Protein AF-A0A7W9BTH3-F1 (afdb_monomer_lite)

Structure (mmCIF, N/CA/C/O backbone):
data_AF-A0A7W9BTH3-F1
#
_entry.id   AF-A0A7W9BTH3-F1
#
loop_
_atom_site.group_PDB
_atom_site.id
_atom_site.type_symbol
_atom_site.label_atom_id
_atom_site.label_alt_id
_atom_site.label_comp_id
_atom_site.label_asym_id
_atom_site.label_entity_id
_atom_site.label_seq_id
_atom_site.pdbx_PDB_ins_code
_atom_site.Cartn_x
_atom_site.Cartn_y
_atom_site.Cartn_z
_atom_site.occupancy
_atom_site.B_iso_or_equiv
_atom_site.auth_seq_id
_atom_site.auth_comp_id
_atom_site.auth_asym_id
_atom_site.auth_atom_id
_atom_site.pdbx_PDB_model_num
ATOM 1 N N . MET A 1 1 ? -4.119 14.674 -26.092 1.00 36.12 1 MET A N 1
ATOM 2 C CA . MET A 1 1 ? -2.654 14.855 -25.928 1.00 36.12 1 MET A CA 1
ATOM 3 C C . MET A 1 1 ? -1.990 13.757 -25.085 1.00 36.12 1 MET A C 1
ATOM 5 O O . MET A 1 1 ? -0.911 13.333 -25.466 1.00 36.12 1 MET A O 1
ATOM 9 N N . SER A 1 2 ? -2.619 13.217 -24.027 1.00 39.66 2 SER A N 1
ATOM 10 C CA . SER A 1 2 ? -2.036 12.162 -23.157 1.00 39.66 2 SER A CA 1
ATOM 11 C C . SER A 1 2 ? -1.645 10.837 -23.860 1.00 39.66 2 SER A C 1
ATOM 13 O O . SER A 1 2 ? -0.656 10.203 -23.493 1.00 39.66 2 SER A O 1
ATOM 15 N N . THR A 1 3 ? -2.350 10.441 -24.924 1.00 41.38 3 THR A N 1
ATOM 16 C CA . THR A 1 3 ? -2.043 9.234 -25.719 1.00 41.38 3 THR A CA 1
ATOM 17 C C . THR A 1 3 ? -0.826 9.386 -26.637 1.00 41.38 3 THR A C 1
ATOM 19 O O . THR A 1 3 ? -0.096 8.421 -26.841 1.00 41.38 3 THR A O 1
ATOM 22 N N . LEU A 1 4 ? -0.561 10.592 -27.148 1.00 37.84 4 LEU A N 1
ATOM 23 C CA . LEU A 1 4 ? 0.584 10.864 -28.030 1.00 37.84 4 LEU A CA 1
ATOM 24 C C . LEU A 1 4 ? 1.910 10.871 -27.258 1.00 37.84 4 LEU A C 1
ATOM 26 O O . LEU A 1 4 ? 2.894 10.312 -27.734 1.00 37.84 4 LEU A O 1
ATOM 30 N N . VAL A 1 5 ? 1.907 11.420 -26.037 1.00 43.84 5 VAL A N 1
ATOM 31 C CA . VAL A 1 5 ? 3.071 11.400 -25.129 1.00 43.84 5 VAL A CA 1
ATOM 32 C C . VAL A 1 5 ? 3.441 9.965 -24.752 1.00 43.84 5 VAL A C 1
ATOM 34 O O . VAL A 1 5 ? 4.613 9.605 -24.731 1.00 43.84 5 VAL A O 1
ATOM 37 N N . SER A 1 6 ? 2.439 9.110 -24.529 1.00 53.53 6 SER A N 1
ATOM 38 C CA . SER A 1 6 ? 2.669 7.692 -24.238 1.00 53.53 6 SER A CA 1
ATOM 39 C C . SER A 1 6 ? 3.320 6.973 -25.427 1.00 53.53 6 SER A C 1
ATOM 41 O O . SER A 1 6 ? 4.280 6.237 -25.237 1.00 53.53 6 SER A O 1
ATOM 43 N N . TYR A 1 7 ? 2.872 7.240 -26.660 1.00 54.66 7 TYR A N 1
ATOM 44 C CA . TYR A 1 7 ? 3.428 6.612 -27.865 1.00 54.66 7 TYR A CA 1
ATOM 45 C C . TYR A 1 7 ? 4.883 7.019 -28.154 1.00 54.66 7 TYR A C 1
ATOM 47 O O . TYR A 1 7 ? 5.696 6.165 -28.503 1.00 54.66 7 TYR A O 1
ATOM 55 N N . ALA A 1 8 ? 5.232 8.297 -27.982 1.00 55.12 8 ALA A N 1
ATOM 56 C CA . ALA A 1 8 ? 6.590 8.781 -28.237 1.00 55.12 8 ALA A CA 1
ATOM 57 C C . ALA A 1 8 ? 7.617 8.151 -27.283 1.00 55.12 8 ALA A C 1
ATOM 59 O O . ALA A 1 8 ? 8.668 7.693 -27.724 1.00 55.12 8 ALA A O 1
ATOM 60 N N . VAL A 1 9 ? 7.292 8.055 -25.990 1.00 54.62 9 VAL A N 1
ATOM 61 C CA . VAL A 1 9 ? 8.201 7.438 -25.012 1.00 54.62 9 VAL A CA 1
ATOM 62 C C . VAL A 1 9 ? 8.260 5.914 -25.181 1.00 54.62 9 VAL A C 1
ATOM 64 O O . VAL A 1 9 ? 9.330 5.325 -25.045 1.00 54.62 9 VAL A O 1
ATOM 67 N N . VAL A 1 10 ? 7.145 5.279 -25.574 1.00 57.47 10 VAL A N 1
ATOM 68 C CA . VAL A 1 10 ? 7.110 3.856 -25.959 1.00 57.47 10 VAL A CA 1
ATOM 69 C C . VAL A 1 10 ? 8.078 3.595 -27.114 1.00 57.47 10 VAL A C 1
ATOM 71 O O . VAL A 1 10 ? 8.867 2.651 -27.059 1.00 57.47 10 VAL A O 1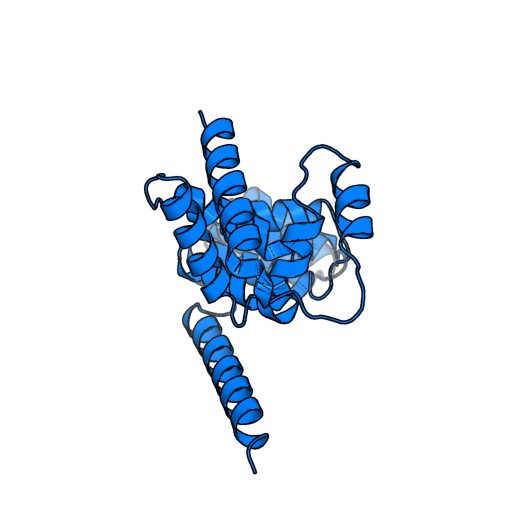
ATOM 74 N N . ALA A 1 11 ? 8.025 4.431 -28.152 1.00 60.78 11 ALA A N 1
ATOM 75 C CA . ALA A 1 11 ? 8.923 4.334 -29.293 1.00 60.78 11 ALA A CA 1
ATOM 76 C C . ALA A 1 11 ? 10.381 4.571 -28.873 1.00 60.78 11 ALA A C 1
ATOM 78 O O . ALA A 1 11 ? 11.236 3.779 -29.244 1.00 60.78 11 ALA A O 1
ATOM 79 N N . GLY A 1 12 ? 10.654 5.565 -28.022 1.00 60.69 12 GLY A N 1
ATOM 80 C CA . GLY A 1 12 ? 11.999 5.843 -27.506 1.00 60.69 12 GLY A CA 1
ATOM 81 C C . GLY A 1 12 ? 12.615 4.679 -26.722 1.00 60.69 12 GLY A C 1
ATOM 82 O O . GLY A 1 12 ? 13.776 4.341 -26.946 1.00 60.69 12 GLY A O 1
ATOM 83 N N . LEU A 1 13 ? 11.844 4.016 -25.849 1.00 59.25 13 LEU A N 1
ATOM 84 C CA . LEU A 1 13 ? 12.315 2.844 -25.098 1.00 59.25 13 LEU A CA 1
ATOM 85 C C . LEU A 1 13 ? 12.558 1.641 -26.020 1.00 59.25 13 LEU A C 1
ATOM 87 O O . LEU A 1 13 ? 13.565 0.943 -25.882 1.00 59.25 13 LEU A O 1
ATOM 91 N N . ARG A 1 14 ? 11.655 1.410 -26.980 1.00 60.03 14 ARG A N 1
ATOM 92 C CA . ARG A 1 14 ? 11.814 0.370 -28.004 1.00 60.03 14 ARG A CA 1
ATOM 93 C C . ARG A 1 14 ? 13.062 0.621 -28.852 1.00 60.03 14 ARG A C 1
ATOM 95 O O . ARG A 1 14 ? 13.851 -0.286 -29.068 1.00 60.03 14 ARG A O 1
ATOM 102 N N . ASP A 1 15 ? 13.264 1.849 -29.308 1.00 59.28 15 ASP A N 1
ATOM 103 C CA . ASP A 1 15 ? 14.395 2.202 -30.161 1.00 59.28 15 ASP A CA 1
ATOM 104 C C . ASP A 1 15 ? 15.715 2.157 -29.366 1.00 59.28 15 ASP A C 1
ATOM 106 O O . ASP A 1 15 ? 16.736 1.715 -29.888 1.00 59.28 15 ASP A O 1
ATOM 110 N N . TRP A 1 16 ? 15.697 2.510 -28.074 1.00 61.62 16 TRP A N 1
ATOM 111 C CA . TRP A 1 16 ? 16.842 2.334 -27.177 1.00 61.62 16 TRP A CA 1
ATOM 112 C C . TRP A 1 16 ? 17.174 0.854 -26.945 1.00 61.62 16 TRP A C 1
ATOM 114 O O . TRP A 1 16 ? 18.331 0.469 -27.099 1.00 61.62 16 TRP A O 1
ATOM 124 N N . THR A 1 17 ? 16.181 0.015 -26.634 1.00 55.81 17 THR A N 1
ATOM 125 C CA . THR A 1 17 ? 16.387 -1.436 -26.453 1.00 55.81 17 THR A CA 1
ATOM 126 C C . THR A 1 17 ? 16.873 -2.107 -27.740 1.00 55.81 17 THR A C 1
ATOM 128 O O . THR A 1 17 ? 17.793 -2.920 -27.686 1.00 55.81 17 THR A O 1
ATOM 131 N N . LEU A 1 18 ? 16.350 -1.698 -28.902 1.00 54.81 18 LEU A N 1
ATOM 132 C CA . LEU A 1 18 ? 16.839 -2.117 -30.221 1.00 54.81 18 LEU A CA 1
ATOM 133 C C . LEU A 1 18 ? 18.291 -1.677 -30.481 1.00 54.81 18 LEU A C 1
ATOM 135 O O . LEU A 1 18 ? 19.072 -2.431 -31.055 1.00 54.81 18 LEU A O 1
ATOM 139 N N . ALA A 1 19 ? 18.676 -0.469 -30.068 1.00 54.22 19 ALA A N 1
ATOM 140 C CA . ALA A 1 19 ? 20.022 0.058 -30.302 1.00 54.22 19 ALA A CA 1
ATOM 141 C C . ALA A 1 19 ? 21.100 -0.552 -29.385 1.00 54.22 19 ALA A C 1
ATOM 143 O O . ALA A 1 19 ? 22.281 -0.479 -29.712 1.00 54.22 19 ALA A O 1
ATOM 144 N N . HIS A 1 20 ? 20.714 -1.158 -28.258 1.00 48.31 20 HIS A N 1
ATOM 145 C CA . HIS A 1 20 ? 21.634 -1.725 -27.259 1.00 48.31 20 HIS A CA 1
ATOM 146 C C . HIS A 1 20 ? 21.526 -3.266 -27.193 1.00 48.31 20 HIS A C 1
ATOM 148 O O . HIS A 1 20 ? 21.702 -3.880 -26.141 1.00 48.31 20 HIS A O 1
ATOM 154 N N . HIS A 1 21 ? 21.252 -3.883 -28.352 1.00 46.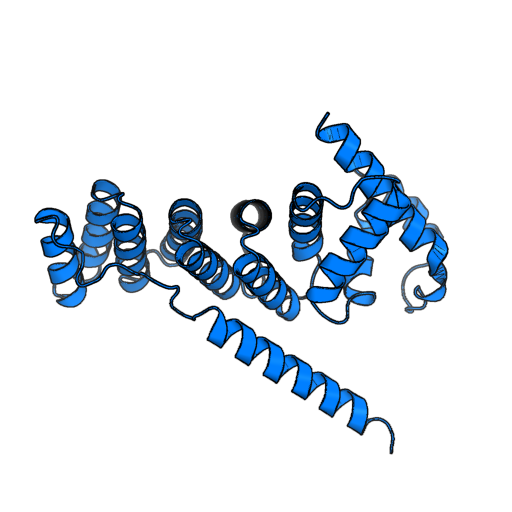72 21 HIS A N 1
ATOM 155 C CA . HIS A 1 21 ? 20.921 -5.300 -28.575 1.00 46.72 21 HIS A CA 1
ATOM 156 C C . HIS A 1 21 ? 21.992 -6.334 -28.154 1.00 46.72 21 HIS A C 1
ATOM 158 O O . HIS A 1 21 ? 21.687 -7.527 -28.112 1.00 46.72 21 HIS A O 1
ATOM 164 N N . ASP A 1 22 ? 23.213 -5.913 -27.806 1.00 45.03 22 ASP A N 1
ATOM 165 C CA . ASP A 1 22 ? 24.317 -6.804 -27.394 1.00 45.03 22 ASP A CA 1
ATOM 166 C C . ASP A 1 22 ? 24.128 -7.446 -26.004 1.00 45.03 22 ASP A C 1
ATOM 168 O O . ASP A 1 22 ? 24.888 -8.330 -25.612 1.00 45.03 22 ASP A O 1
ATOM 172 N N . LEU A 1 23 ? 23.084 -7.066 -25.261 1.00 44.03 23 LEU A N 1
ATOM 173 C CA . LEU A 1 23 ? 22.718 -7.695 -23.983 1.00 44.03 23 LEU A CA 1
ATOM 174 C C . LEU A 1 23 ? 21.732 -8.874 -24.138 1.00 44.03 23 LEU A C 1
ATOM 176 O O . LEU A 1 23 ? 21.381 -9.511 -23.148 1.00 44.03 23 LEU A O 1
ATOM 180 N N . ALA A 1 24 ? 21.307 -9.206 -25.365 1.00 41.41 24 ALA A N 1
ATOM 181 C CA . ALA A 1 24 ? 20.319 -10.252 -25.660 1.00 41.41 24 ALA A CA 1
ATOM 182 C C . ALA A 1 24 ? 20.916 -11.665 -25.856 1.00 41.41 24 ALA A C 1
ATOM 184 O O . ALA A 1 24 ? 20.359 -12.481 -26.590 1.00 41.41 24 ALA A O 1
ATOM 185 N N . TYR A 1 25 ? 22.042 -11.980 -25.211 1.00 38.22 25 TYR A N 1
ATOM 186 C CA . TYR A 1 25 ? 22.569 -13.348 -25.169 1.00 38.22 25 TYR A CA 1
ATOM 187 C C . TYR A 1 25 ? 22.071 -14.080 -23.915 1.00 38.22 25 TYR A C 1
ATOM 189 O O . TYR A 1 25 ? 22.748 -14.147 -22.892 1.00 38.22 25 TYR A O 1
ATOM 197 N N . ALA A 1 26 ? 20.881 -14.676 -24.021 1.00 33.56 26 ALA A N 1
ATOM 198 C CA . ALA A 1 26 ? 20.430 -15.768 -23.160 1.00 33.56 26 ALA A CA 1
ATOM 199 C C . ALA A 1 26 ? 19.795 -16.883 -24.025 1.00 33.56 26 ALA A C 1
ATOM 201 O O . ALA A 1 26 ? 19.226 -16.595 -25.078 1.00 33.56 26 ALA A O 1
ATOM 202 N N . PRO A 1 27 ? 19.903 -18.170 -23.639 1.00 31.95 27 PRO A N 1
ATOM 203 C CA . PRO A 1 27 ? 20.008 -19.308 -24.567 1.00 31.95 27 PRO A CA 1
ATOM 204 C C . PRO A 1 27 ? 18.692 -19.800 -25.190 1.00 31.95 27 PRO A C 1
ATOM 206 O O . PRO A 1 27 ? 18.676 -20.849 -25.831 1.00 31.95 27 PRO A O 1
ATOM 209 N N . PHE A 1 28 ? 17.582 -19.082 -25.016 1.00 36.53 28 PHE A N 1
ATOM 210 C CA . PHE A 1 28 ? 16.268 -19.516 -25.486 1.00 36.53 28 PHE A CA 1
ATOM 211 C C . PHE A 1 28 ? 15.510 -18.361 -26.146 1.00 36.53 28 PHE A C 1
ATOM 213 O O . PHE A 1 28 ? 14.758 -17.649 -25.492 1.00 36.53 28 PHE A O 1
ATOM 220 N N . GLY A 1 29 ? 15.669 -18.208 -27.464 1.00 35.28 29 GLY A N 1
ATOM 221 C CA . GLY A 1 29 ? 14.762 -17.387 -28.272 1.00 35.28 29 GLY A CA 1
ATOM 222 C C . GLY A 1 29 ? 15.418 -16.748 -29.488 1.00 35.28 29 GLY A C 1
ATOM 223 O O . GLY A 1 29 ? 15.979 -15.665 -29.407 1.00 35.28 29 GLY A O 1
ATOM 224 N N . SER A 1 30 ? 15.327 -17.410 -30.642 1.00 38.56 30 SER A N 1
ATOM 225 C CA . SER A 1 30 ? 15.790 -16.865 -31.922 1.00 38.56 30 SER A CA 1
ATOM 226 C C . SER A 1 30 ? 14.974 -15.640 -32.368 1.00 38.56 30 SER A C 1
ATOM 228 O O . SER A 1 30 ? 13.788 -15.508 -32.051 1.00 38.56 30 SER A O 1
ATOM 230 N N . ALA A 1 31 ? 15.578 -14.790 -33.206 1.00 40.00 31 ALA A N 1
ATOM 231 C CA . ALA A 1 31 ? 14.944 -13.625 -33.838 1.00 40.00 31 ALA A CA 1
ATOM 232 C C . ALA A 1 31 ? 13.621 -13.941 -34.581 1.00 40.00 31 ALA A C 1
ATOM 234 O O . ALA A 1 31 ? 12.780 -13.060 -34.766 1.00 40.00 31 ALA A O 1
ATOM 235 N N . ALA A 1 32 ? 13.396 -15.203 -34.962 1.00 38.31 32 ALA A N 1
ATOM 236 C CA . ALA A 1 32 ? 12.165 -15.653 -35.607 1.00 38.31 32 ALA A CA 1
ATOM 237 C C . ALA A 1 32 ? 10.961 -15.722 -34.644 1.00 38.31 32 ALA A C 1
ATOM 239 O O . ALA A 1 32 ? 9.833 -15.453 -35.063 1.00 38.31 32 ALA A O 1
ATOM 240 N N . LEU A 1 33 ? 11.181 -16.010 -33.353 1.00 38.44 33 LEU A N 1
ATOM 241 C CA . LEU A 1 33 ? 10.114 -16.048 -32.342 1.00 38.44 33 LEU A CA 1
ATOM 242 C C . LEU A 1 33 ? 9.640 -14.625 -31.979 1.00 38.44 33 LEU A C 1
ATOM 244 O O . LEU A 1 33 ? 8.441 -14.386 -31.836 1.00 38.44 33 LEU A O 1
ATOM 248 N N . LEU A 1 34 ? 10.571 -13.662 -31.947 1.00 39.62 34 LEU A N 1
ATOM 249 C CA . LEU A 1 34 ? 10.305 -12.225 -31.776 1.00 39.62 34 LEU A CA 1
ATOM 250 C C . LEU A 1 34 ? 9.448 -11.653 -32.920 1.00 39.62 34 LEU A C 1
ATOM 252 O O . LEU A 1 34 ? 8.523 -10.875 -32.681 1.00 39.62 34 LEU A O 1
ATOM 256 N N . HIS A 1 35 ? 9.693 -12.092 -34.159 1.00 38.12 35 HIS A N 1
ATOM 257 C CA . HIS A 1 35 ? 8.905 -11.692 -35.333 1.00 38.12 35 HIS A CA 1
ATOM 258 C C . HIS A 1 35 ? 7.483 -12.286 -35.362 1.00 38.12 35 HIS A C 1
ATOM 260 O O . HIS A 1 35 ? 6.586 -11.704 -35.984 1.00 38.12 35 HIS A O 1
ATOM 266 N N . ALA A 1 36 ? 7.266 -13.425 -34.696 1.00 36.91 36 ALA A N 1
ATOM 267 C CA . ALA A 1 36 ? 5.956 -14.058 -34.548 1.00 36.91 36 ALA A CA 1
ATOM 268 C C . ALA A 1 36 ? 5.153 -13.465 -33.372 1.00 36.91 36 ALA A C 1
ATOM 270 O O . ALA A 1 36 ? 3.958 -13.203 -33.520 1.00 36.91 36 ALA A O 1
ATOM 271 N N . ALA A 1 37 ? 5.807 -13.165 -32.243 1.00 34.59 37 ALA A N 1
ATOM 272 C CA . ALA A 1 37 ? 5.178 -12.557 -31.066 1.00 34.59 37 ALA A CA 1
ATOM 273 C C . ALA A 1 37 ? 4.740 -11.098 -31.306 1.00 34.59 37 ALA A C 1
ATOM 275 O O . ALA A 1 37 ? 3.670 -10.690 -30.857 1.00 34.59 37 ALA A O 1
ATOM 276 N N . ALA A 1 38 ? 5.494 -10.335 -32.109 1.00 40.38 38 ALA A N 1
ATOM 277 C CA . ALA A 1 38 ? 5.139 -8.967 -32.500 1.00 40.38 38 ALA A CA 1
ATOM 278 C C . ALA A 1 38 ? 3.830 -8.862 -33.314 1.00 40.38 38 ALA A C 1
ATOM 280 O O . ALA A 1 38 ? 3.270 -7.773 -33.437 1.00 40.38 38 ALA A O 1
ATOM 281 N N . ARG A 1 39 ? 3.311 -9.975 -33.859 1.00 37.72 39 ARG A N 1
ATOM 282 C CA . ARG A 1 39 ? 2.073 -9.979 -34.657 1.00 37.72 39 ARG A CA 1
ATOM 283 C C . ARG A 1 39 ? 0.805 -10.296 -33.868 1.00 37.72 39 ARG A C 1
ATOM 285 O O . ARG A 1 39 ? -0.270 -10.261 -34.460 1.00 37.72 39 ARG A O 1
ATOM 292 N N . CYS A 1 40 ? 0.871 -10.563 -32.563 1.00 38.53 40 CYS A N 1
ATOM 293 C CA . CYS A 1 40 ? -0.322 -10.910 -31.788 1.00 38.53 40 CYS A CA 1
ATOM 294 C C . CYS A 1 40 ? -0.549 -9.995 -30.571 1.00 38.53 40 CYS A C 1
ATOM 296 O O . CYS A 1 40 ? 0.128 -10.088 -29.557 1.00 38.53 40 CYS A O 1
ATOM 298 N N . ARG A 1 41 ? -1.622 -9.197 -30.703 1.00 34.47 41 ARG A N 1
ATOM 299 C CA . ARG A 1 41 ? -2.375 -8.380 -29.725 1.00 34.47 41 ARG A CA 1
ATOM 300 C C . ARG A 1 41 ? -1.859 -6.969 -29.375 1.00 34.47 41 ARG A C 1
ATOM 302 O O . ARG A 1 41 ? -1.067 -6.739 -28.472 1.00 34.47 41 ARG A O 1
ATOM 309 N N . ALA A 1 42 ? -2.480 -6.019 -30.081 1.00 39.19 42 ALA A N 1
ATOM 310 C CA . ALA A 1 42 ? -2.941 -4.677 -29.691 1.00 39.19 42 ALA A CA 1
ATOM 311 C C . ALA A 1 42 ? -1.962 -3.618 -29.134 1.00 39.19 42 ALA A C 1
ATOM 313 O O . ALA A 1 42 ? -2.364 -2.461 -29.060 1.00 39.19 42 ALA A O 1
ATOM 314 N N . GLY A 1 43 ? -0.700 -3.933 -28.819 1.00 47.94 43 GLY A N 1
ATOM 315 C CA . GLY A 1 43 ? 0.257 -2.912 -28.345 1.00 47.94 43 GLY A CA 1
ATOM 316 C C . GLY A 1 43 ? 1.748 -3.168 -28.598 1.00 47.94 43 GLY A C 1
ATOM 317 O O . GLY A 1 43 ? 2.542 -2.250 -28.437 1.00 47.94 43 GLY A O 1
ATOM 318 N N . GLY A 1 44 ? 2.156 -4.376 -29.005 1.00 44.72 44 GLY A N 1
ATOM 319 C CA . GLY A 1 44 ? 3.507 -4.659 -29.527 1.00 44.72 44 GLY A CA 1
ATOM 320 C C . GLY A 1 44 ? 4.689 -4.614 -28.540 1.00 44.72 44 GLY A C 1
ATOM 321 O O . GLY A 1 44 ? 5.812 -4.879 -28.958 1.00 44.72 44 GLY A O 1
ATOM 322 N N . LEU A 1 45 ? 4.473 -4.312 -27.254 1.00 47.72 45 LEU A N 1
ATOM 323 C CA . LEU A 1 45 ? 5.550 -4.161 -26.258 1.00 47.72 45 LEU A CA 1
ATOM 324 C C . LEU A 1 45 ? 5.828 -5.394 -25.395 1.00 47.72 45 LEU A C 1
ATOM 326 O O . LEU A 1 45 ? 6.862 -5.425 -24.740 1.00 47.72 45 LEU A O 1
ATOM 330 N N . GLY A 1 46 ? 4.938 -6.392 -25.390 1.00 51.00 46 GLY A N 1
ATOM 331 C CA . GLY A 1 46 ? 5.046 -7.574 -24.519 1.00 51.00 46 GLY A CA 1
ATOM 332 C C . GLY A 1 46 ? 6.442 -8.216 -24.521 1.00 51.00 46 GLY A C 1
ATOM 333 O O . GLY A 1 46 ? 7.077 -8.231 -23.473 1.00 51.00 46 GLY A O 1
ATOM 334 N N . PRO A 1 47 ? 6.993 -8.589 -25.693 1.00 50.06 47 PRO A N 1
ATOM 335 C CA . PRO A 1 47 ? 8.312 -9.224 -25.771 1.00 50.06 47 PRO A CA 1
ATOM 336 C C . PRO A 1 47 ? 9.487 -8.351 -25.295 1.00 50.06 47 PRO A C 1
ATOM 338 O O . PRO A 1 47 ? 10.560 -8.869 -25.010 1.00 50.06 47 PRO A O 1
ATOM 341 N N . TRP A 1 48 ? 9.315 -7.025 -25.247 1.00 53.09 48 TRP A N 1
ATOM 342 C CA . TRP A 1 48 ? 10.350 -6.083 -24.802 1.00 53.09 48 TRP A CA 1
ATOM 343 C C . TRP A 1 48 ? 10.304 -5.862 -23.294 1.00 53.09 48 TRP A C 1
ATOM 345 O O . TRP A 1 48 ? 11.351 -5.787 -22.654 1.00 53.09 48 TRP A O 1
ATOM 355 N N . LEU A 1 49 ? 9.097 -5.796 -22.726 1.00 53.62 49 LEU A N 1
ATOM 356 C CA . LEU A 1 49 ? 8.893 -5.709 -21.281 1.00 53.62 49 LEU A CA 1
ATOM 357 C C . LEU A 1 49 ? 9.381 -6.976 -20.568 1.00 53.62 49 LEU A C 1
ATOM 359 O O . LEU A 1 49 ? 9.902 -6.878 -19.464 1.00 53.62 49 LEU A O 1
ATOM 363 N N . ASP A 1 50 ? 9.324 -8.134 -21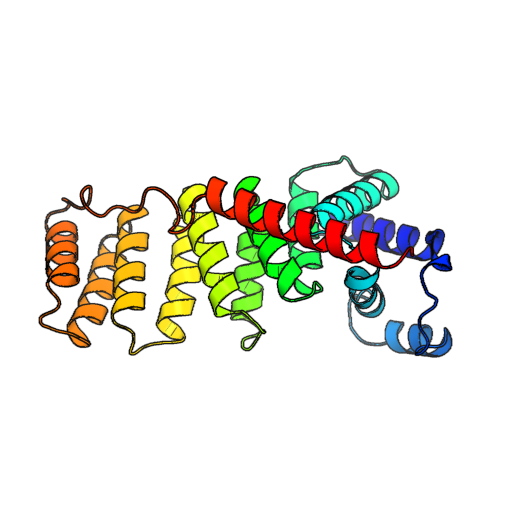.227 1.00 56.06 50 ASP A N 1
ATOM 364 C CA . ASP A 1 50 ? 9.855 -9.393 -20.687 1.00 56.06 50 ASP A CA 1
ATOM 365 C C . ASP A 1 50 ? 11.386 -9.372 -20.487 1.00 56.06 50 ASP A C 1
ATOM 367 O O . ASP A 1 50 ? 11.911 -10.102 -19.648 1.00 56.06 50 ASP A O 1
ATOM 371 N N . ASN A 1 51 ? 12.114 -8.507 -21.208 1.00 58.25 51 ASN A N 1
ATOM 372 C CA . ASN A 1 51 ? 13.566 -8.344 -21.053 1.00 58.25 51 ASN A CA 1
ATOM 373 C C . ASN A 1 51 ? 13.947 -7.308 -19.989 1.00 58.25 51 ASN A C 1
ATOM 375 O O . ASN A 1 51 ? 15.105 -7.255 -19.579 1.00 58.25 51 ASN A O 1
ATOM 379 N N . VAL A 1 52 ? 13.004 -6.479 -19.536 1.00 60.88 52 VAL A N 1
ATOM 380 C CA . VAL A 1 52 ? 13.262 -5.422 -18.548 1.00 60.88 52 VAL A CA 1
ATOM 381 C C . VAL A 1 52 ? 13.907 -5.986 -17.272 1.00 60.88 52 VAL A C 1
ATOM 383 O O . VAL A 1 52 ? 14.937 -5.447 -16.869 1.00 60.88 52 VAL A O 1
ATOM 386 N N . PRO A 1 53 ? 13.447 -7.108 -16.686 1.00 60.09 53 PRO A N 1
ATOM 387 C CA . PRO A 1 53 ? 14.104 -7.701 -15.516 1.00 60.09 53 PRO A CA 1
ATOM 388 C C . PRO A 1 53 ? 15.564 -8.115 -15.744 1.00 60.09 53 PRO A C 1
ATOM 390 O O . PRO A 1 53 ? 16.333 -8.168 -14.793 1.00 60.09 53 PRO A O 1
ATOM 393 N N . LEU A 1 54 ? 15.964 -8.397 -16.990 1.00 60.72 54 LEU A N 1
ATOM 394 C CA . LEU A 1 54 ? 17.342 -8.772 -17.336 1.00 60.72 54 LEU A CA 1
ATOM 395 C C . LEU A 1 54 ? 18.276 -7.557 -17.428 1.00 60.72 54 LEU A C 1
ATOM 397 O O . LEU A 1 54 ? 19.494 -7.700 -17.332 1.00 60.72 54 LEU A O 1
ATOM 401 N N . LEU A 1 55 ? 17.710 -6.366 -17.631 1.00 60.62 55 LEU A N 1
ATOM 402 C CA . LEU A 1 55 ? 18.448 -5.109 -17.770 1.00 60.62 55 LEU A CA 1
ATOM 403 C C . LEU A 1 55 ? 18.580 -4.359 -16.440 1.00 60.62 55 LEU A C 1
ATOM 405 O O . LEU A 1 55 ? 19.484 -3.538 -16.282 1.00 60.62 55 LEU A O 1
ATOM 409 N N . LEU A 1 56 ? 17.682 -4.630 -15.495 1.00 67.50 56 LEU A N 1
ATOM 410 C CA . LEU A 1 56 ? 17.600 -3.930 -14.221 1.00 67.50 56 LEU A CA 1
ATOM 411 C C . LEU A 1 56 ? 18.390 -4.664 -13.140 1.00 67.50 56 LEU A C 1
ATOM 413 O O . LEU A 1 56 ? 18.244 -5.867 -12.938 1.00 67.50 56 LEU A O 1
ATOM 417 N N . ARG A 1 57 ? 19.208 -3.920 -12.398 1.00 68.38 57 ARG A N 1
ATOM 418 C CA . ARG A 1 57 ? 19.914 -4.425 -11.212 1.00 68.38 57 ARG A CA 1
ATOM 419 C C . ARG A 1 57 ? 19.209 -3.999 -9.933 1.00 68.38 57 ARG A C 1
ATOM 421 O O . ARG A 1 57 ? 19.324 -4.667 -8.910 1.00 68.38 57 ARG A O 1
ATOM 428 N N . THR A 1 58 ? 18.505 -2.875 -9.988 1.00 76.81 58 THR A N 1
ATOM 429 C CA . THR A 1 58 ? 17.790 -2.266 -8.870 1.00 76.81 58 THR A CA 1
ATOM 430 C C . THR A 1 58 ? 16.485 -1.633 -9.351 1.00 76.81 58 THR A C 1
ATOM 432 O O . THR A 1 58 ? 16.350 -1.278 -10.521 1.00 76.81 58 THR A O 1
ATOM 435 N N . SER A 1 59 ? 15.540 -1.404 -8.436 1.00 78.88 59 SER A N 1
ATOM 436 C CA . SER A 1 59 ? 14.326 -0.622 -8.720 1.00 78.88 59 SER A CA 1
ATOM 437 C C . SER A 1 59 ? 14.641 0.800 -9.204 1.00 78.88 59 SER A C 1
ATOM 439 O O . SER A 1 59 ? 13.877 1.388 -9.962 1.00 78.88 59 SER A O 1
ATOM 441 N N . GLN A 1 60 ? 15.803 1.342 -8.835 1.00 81.50 60 GLN A N 1
ATOM 442 C CA . GLN A 1 60 ? 16.255 2.668 -9.247 1.00 81.50 60 GLN A CA 1
ATOM 443 C C . GLN A 1 60 ? 16.554 2.748 -10.750 1.00 81.50 60 GLN A C 1
ATOM 445 O O . GLN A 1 60 ? 16.323 3.786 -11.378 1.00 81.50 60 GLN A O 1
ATOM 450 N N . ASP A 1 61 ? 16.984 1.632 -11.341 1.00 76.00 61 ASP A N 1
ATOM 451 C CA . ASP A 1 61 ? 17.263 1.538 -12.773 1.00 76.00 61 ASP A CA 1
ATOM 452 C C . ASP A 1 61 ? 15.981 1.719 -13.607 1.00 76.00 61 ASP A C 1
ATOM 454 O O . ASP A 1 61 ? 16.049 2.182 -14.743 1.00 76.00 61 ASP A O 1
ATOM 458 N N . VAL A 1 62 ? 14.797 1.464 -13.031 1.00 77.06 62 VAL A N 1
ATOM 459 C CA . VAL A 1 62 ? 13.498 1.731 -13.674 1.00 77.06 62 VAL A CA 1
ATOM 460 C C . VAL A 1 62 ? 13.343 3.220 -13.982 1.00 77.06 62 VAL A C 1
ATOM 462 O O . VAL A 1 62 ? 12.930 3.591 -15.083 1.00 77.06 62 VAL A O 1
ATOM 465 N N . PHE A 1 63 ? 13.713 4.090 -13.039 1.00 82.00 63 PHE A N 1
ATOM 466 C CA . PHE A 1 63 ? 13.645 5.537 -13.245 1.00 82.00 63 PHE A CA 1
ATOM 467 C C . PHE A 1 63 ? 14.706 6.012 -14.237 1.00 82.00 63 PHE A C 1
ATOM 469 O O . PHE A 1 63 ? 14.433 6.905 -15.038 1.00 82.00 63 PHE A O 1
ATOM 476 N N . ALA A 1 64 ? 15.898 5.407 -14.217 1.00 77.38 64 ALA A N 1
ATOM 477 C CA . ALA A 1 64 ? 16.949 5.710 -15.184 1.00 77.38 64 ALA A CA 1
ATOM 478 C C . ALA A 1 64 ? 16.517 5.342 -16.613 1.00 77.38 64 ALA A C 1
ATOM 480 O O . ALA A 1 64 ? 16.623 6.174 -17.514 1.00 77.38 64 ALA A O 1
ATOM 481 N N . LEU A 1 65 ? 15.948 4.147 -16.814 1.00 70.12 65 LEU A N 1
ATOM 482 C CA . LEU A 1 65 ? 15.409 3.722 -18.109 1.00 70.12 65 LEU A CA 1
ATOM 483 C C . LEU A 1 65 ? 14.278 4.635 -18.589 1.00 70.12 65 LEU A C 1
ATOM 485 O O . LEU A 1 65 ? 14.263 5.026 -19.756 1.00 70.12 65 LEU A O 1
ATOM 489 N N . ALA A 1 66 ? 13.356 5.011 -17.699 1.00 73.19 66 ALA A N 1
ATOM 490 C CA . ALA A 1 66 ? 12.268 5.921 -18.040 1.00 73.19 66 ALA A CA 1
ATOM 491 C C . ALA A 1 66 ? 12.786 7.300 -18.492 1.00 73.19 66 ALA A C 1
ATOM 493 O O . ALA A 1 66 ? 12.307 7.826 -19.498 1.00 73.19 66 ALA A O 1
ATOM 494 N N . ARG A 1 67 ? 13.806 7.851 -17.818 1.00 74.75 67 ARG A N 1
ATOM 495 C CA . ARG A 1 67 ? 14.451 9.116 -18.216 1.00 74.75 67 ARG A CA 1
ATOM 496 C C . ARG A 1 67 ? 15.155 9.012 -19.566 1.00 74.75 67 ARG A C 1
ATOM 498 O O . ARG A 1 67 ? 14.932 9.853 -20.430 1.00 74.75 67 ARG A O 1
ATOM 505 N N . ILE A 1 68 ? 15.933 7.951 -19.786 1.00 69.25 68 ILE A N 1
ATOM 506 C CA . ILE A 1 68 ? 16.612 7.714 -21.070 1.00 69.25 68 ILE A CA 1
ATOM 507 C C . ILE A 1 68 ? 15.590 7.623 -22.213 1.00 69.25 68 ILE A C 1
ATOM 509 O O . ILE A 1 68 ? 15.801 8.189 -23.287 1.00 69.25 68 ILE A O 1
ATOM 513 N N . ALA A 1 69 ? 14.465 6.939 -21.992 1.00 63.94 69 ALA A N 1
ATOM 514 C CA . ALA A 1 69 ? 13.405 6.835 -22.989 1.00 63.94 69 ALA A CA 1
ATOM 515 C C . ALA A 1 69 ? 12.770 8.197 -23.316 1.00 63.94 69 ALA A C 1
ATOM 517 O O . ALA A 1 69 ? 12.502 8.476 -24.486 1.00 63.94 69 ALA A O 1
ATOM 518 N N . GLN A 1 70 ? 12.560 9.057 -22.312 1.00 67.81 70 GLN A N 1
ATOM 519 C CA . GLN A 1 70 ? 12.065 10.425 -22.511 1.00 67.81 70 GLN A CA 1
ATOM 520 C C . GLN A 1 70 ? 13.053 11.272 -23.322 1.00 67.81 70 GLN A C 1
ATOM 522 O O . GLN A 1 70 ? 12.652 11.885 -24.314 1.00 67.81 70 GLN A O 1
ATOM 527 N N . GLU A 1 71 ? 14.338 11.246 -22.956 1.00 68.69 71 GLU A N 1
ATOM 528 C CA . GLU A 1 71 ? 15.404 11.967 -23.663 1.00 68.69 71 GLU A CA 1
ATOM 529 C C . GLU A 1 71 ? 15.473 11.558 -25.139 1.00 68.69 71 GLU A C 1
ATOM 531 O O . GLU A 1 71 ? 15.495 12.406 -26.032 1.00 68.69 71 GLU A O 1
ATOM 536 N N . ARG A 1 72 ? 15.444 10.248 -25.418 1.00 64.38 72 ARG A N 1
ATOM 537 C CA . ARG A 1 72 ? 15.475 9.714 -26.789 1.00 64.38 72 ARG A CA 1
ATOM 538 C C . ARG A 1 72 ? 14.230 10.067 -27.595 1.00 64.38 72 ARG A C 1
ATOM 540 O O . ARG A 1 72 ? 14.330 10.242 -28.805 1.00 64.38 72 ARG A O 1
ATOM 547 N N . ALA A 1 73 ? 13.083 10.208 -26.938 1.00 62.62 73 ALA A N 1
ATOM 548 C CA . ALA A 1 73 ? 11.843 10.659 -27.562 1.00 62.62 73 ALA A CA 1
ATOM 549 C C . ALA A 1 73 ? 11.791 12.186 -27.787 1.00 62.62 73 ALA A C 1
ATOM 551 O O . ALA A 1 73 ? 10.775 12.692 -28.273 1.00 62.62 73 ALA A O 1
ATOM 552 N N . GLY A 1 74 ? 12.842 12.928 -27.405 1.00 66.75 74 GLY A N 1
ATOM 553 C CA . GLY A 1 74 ? 12.869 14.392 -27.452 1.00 66.75 74 GLY A CA 1
ATOM 554 C C . GLY A 1 74 ? 11.801 15.034 -26.563 1.00 66.75 74 GLY A C 1
ATOM 555 O O . GLY A 1 74 ? 11.382 16.162 -26.821 1.00 66.75 74 GLY A O 1
ATOM 556 N N . GLN A 1 75 ? 11.309 14.297 -25.564 1.00 65.69 75 GLN A N 1
ATOM 557 C CA . GLN A 1 75 ? 10.309 14.774 -24.618 1.00 65.69 75 GLN A CA 1
ATOM 558 C C . GLN A 1 75 ? 11.010 15.396 -23.406 1.00 65.69 75 GLN A C 1
ATOM 560 O O . GLN A 1 75 ? 12.081 14.926 -23.011 1.00 65.69 75 GLN A O 1
ATOM 565 N N . PRO A 1 76 ? 10.421 16.431 -22.784 1.00 70.25 76 PRO A N 1
ATOM 566 C CA . PRO A 1 76 ? 10.910 16.913 -21.504 1.00 70.25 76 PRO A CA 1
ATOM 567 C C . PRO A 1 76 ? 10.856 15.785 -20.468 1.00 70.25 76 PRO A C 1
ATOM 569 O O . PRO A 1 76 ? 9.908 14.997 -20.425 1.00 70.25 76 PRO A O 1
ATOM 572 N N . ILE A 1 77 ? 11.889 15.717 -19.630 1.00 71.25 77 ILE A N 1
ATOM 573 C CA . ILE A 1 77 ? 11.897 14.847 -18.458 1.00 71.25 77 ILE A CA 1
ATOM 574 C C . ILE A 1 77 ? 10.925 15.466 -17.455 1.00 71.25 77 ILE A C 1
ATOM 576 O O . ILE A 1 77 ? 11.276 16.410 -16.750 1.00 71.25 77 ILE A O 1
ATOM 580 N N . ASP A 1 78 ? 9.691 14.968 -17.442 1.00 78.81 78 ASP A N 1
ATOM 581 C CA . ASP A 1 78 ? 8.680 15.336 -16.457 1.00 78.81 78 ASP A CA 1
ATOM 582 C C . ASP A 1 78 ? 8.353 14.154 -15.530 1.00 78.81 78 ASP A C 1
ATOM 584 O O . ASP A 1 78 ? 8.443 12.977 -15.911 1.00 78.81 78 ASP A O 1
ATOM 588 N N . ASP A 1 79 ? 8.000 14.487 -14.285 1.00 77.44 79 ASP A N 1
ATOM 589 C CA . ASP A 1 79 ? 7.633 13.507 -13.256 1.00 77.44 79 ASP A CA 1
ATOM 590 C C . ASP A 1 79 ? 6.386 12.718 -13.666 1.00 77.44 79 ASP A C 1
ATOM 592 O O . ASP A 1 79 ? 6.238 11.541 -13.357 1.00 77.44 79 ASP A O 1
ATOM 596 N N . ASP A 1 80 ? 5.523 13.333 -14.463 1.00 75.44 80 ASP A N 1
ATOM 597 C CA . ASP A 1 80 ? 4.233 12.795 -14.856 1.00 75.44 80 ASP A CA 1
ATOM 598 C C . ASP A 1 80 ? 4.374 11.585 -15.806 1.00 75.44 80 ASP A C 1
ATOM 600 O O . ASP A 1 80 ? 3.646 10.590 -15.711 1.00 75.44 80 ASP A O 1
ATOM 604 N N . ALA A 1 81 ? 5.329 11.633 -16.733 1.00 68.19 81 ALA A N 1
ATOM 605 C CA . ALA A 1 81 ? 5.728 10.505 -17.559 1.00 68.19 81 ALA A CA 1
ATOM 606 C C . ALA A 1 81 ? 6.606 9.525 -16.773 1.00 68.19 81 ALA A C 1
ATOM 608 O O . ALA A 1 81 ? 6.434 8.318 -16.956 1.00 68.19 81 ALA A O 1
ATOM 609 N N . LEU A 1 82 ? 7.460 9.995 -15.861 1.00 75.62 82 LEU A N 1
ATOM 610 C CA . LEU A 1 82 ? 8.241 9.113 -14.991 1.00 75.62 82 LEU A CA 1
ATOM 611 C C . LEU A 1 82 ? 7.329 8.211 -14.136 1.00 75.62 82 LEU A C 1
ATOM 613 O O . LEU A 1 82 ? 7.578 7.009 -14.036 1.00 75.62 82 LEU A O 1
ATOM 617 N N . GLU A 1 83 ? 6.225 8.746 -13.610 1.00 82.38 83 GLU A N 1
ATOM 618 C CA . GLU A 1 83 ? 5.198 7.998 -12.874 1.00 82.38 83 GLU A CA 1
ATOM 619 C C . GLU A 1 83 ? 4.487 6.955 -13.741 1.00 82.38 83 GLU A C 1
ATOM 621 O O . GLU A 1 83 ? 4.359 5.794 -13.352 1.00 82.38 83 GLU A O 1
ATOM 626 N N . ARG A 1 84 ? 4.054 7.337 -14.949 1.00 72.12 84 ARG A N 1
ATOM 627 C CA . ARG A 1 84 ? 3.387 6.398 -15.869 1.00 72.12 84 ARG A CA 1
ATOM 628 C C . ARG A 1 84 ? 4.289 5.216 -16.222 1.00 72.12 84 ARG A C 1
ATOM 630 O O . ARG A 1 84 ? 3.826 4.077 -16.274 1.00 72.12 84 ARG A O 1
ATOM 637 N N . TRP A 1 85 ? 5.569 5.485 -16.467 1.00 69.69 85 TRP A N 1
ATOM 638 C CA . TRP A 1 85 ? 6.528 4.459 -16.868 1.00 69.69 85 TRP A CA 1
ATOM 639 C C . TRP A 1 85 ? 6.965 3.570 -15.725 1.00 69.69 85 TRP A C 1
ATOM 641 O O . TRP A 1 85 ? 6.980 2.352 -15.884 1.00 69.69 85 TRP A O 1
ATOM 651 N N . SER A 1 86 ? 7.273 4.153 -14.574 1.00 78.06 86 SER A N 1
ATOM 652 C CA . SER A 1 86 ? 7.623 3.372 -13.391 1.00 78.06 86 SER A CA 1
ATOM 653 C C . SER A 1 86 ? 6.468 2.467 -12.955 1.00 78.06 86 SER A C 1
ATOM 655 O O . SER A 1 86 ? 6.712 1.294 -12.689 1.00 78.06 86 SER A O 1
ATOM 657 N N . GLY A 1 87 ? 5.216 2.938 -13.006 1.00 74.81 87 GLY A N 1
ATOM 658 C CA . GLY A 1 87 ? 4.035 2.102 -12.759 1.00 74.81 87 GLY A CA 1
ATOM 659 C C . GLY A 1 87 ? 3.880 0.949 -13.761 1.00 74.81 87 GLY A C 1
ATOM 660 O O . GLY A 1 87 ? 3.598 -0.180 -13.365 1.00 74.81 87 GLY A O 1
ATOM 661 N N . LEU A 1 88 ? 4.113 1.205 -15.054 1.00 71.81 88 LEU A N 1
ATOM 662 C CA . LEU A 1 88 ? 4.023 0.181 -16.101 1.00 71.81 88 LEU A CA 1
ATOM 663 C C . LEU A 1 88 ? 5.144 -0.867 -16.005 1.00 71.81 88 LEU A C 1
ATOM 665 O O . LEU A 1 88 ? 4.880 -2.064 -16.106 1.00 71.81 88 LEU A O 1
ATOM 669 N N . LEU A 1 89 ? 6.387 -0.426 -15.801 1.00 71.44 89 LEU A N 1
ATOM 670 C CA . LEU A 1 89 ? 7.559 -1.302 -15.724 1.00 71.44 89 LEU A CA 1
ATOM 671 C C . LEU A 1 89 ? 7.577 -2.113 -14.426 1.00 71.44 89 LEU A C 1
ATOM 673 O O . LEU A 1 89 ? 7.979 -3.276 -14.451 1.00 71.44 89 LEU A O 1
ATOM 677 N N . ALA A 1 90 ? 7.080 -1.542 -13.324 1.00 77.88 90 ALA A N 1
ATOM 678 C CA . ALA A 1 90 ? 7.023 -2.190 -12.016 1.00 77.88 90 ALA A CA 1
ATOM 679 C C . ALA A 1 90 ? 6.342 -3.568 -12.046 1.00 77.88 90 ALA A C 1
ATOM 681 O O . ALA A 1 90 ? 6.748 -4.467 -11.318 1.00 77.88 90 ALA A O 1
ATOM 682 N N . LEU A 1 91 ? 5.358 -3.783 -12.924 1.00 71.12 91 LEU A N 1
ATOM 683 C CA . LEU A 1 91 ? 4.658 -5.068 -13.031 1.00 71.12 91 LEU A CA 1
ATOM 684 C C . LEU A 1 91 ? 5.489 -6.188 -13.659 1.00 71.12 91 LEU A C 1
ATOM 686 O O . LEU A 1 91 ? 5.204 -7.356 -13.406 1.00 71.12 91 LEU A O 1
ATOM 690 N N . SER A 1 92 ? 6.484 -5.839 -14.474 1.00 72.00 92 SER A N 1
ATOM 691 C CA . SER A 1 92 ? 7.366 -6.812 -15.126 1.00 72.00 92 SER A CA 1
ATOM 692 C C . SER A 1 92 ? 8.497 -7.287 -14.216 1.00 72.00 92 SER A C 1
ATOM 694 O O . SER A 1 92 ? 9.118 -8.302 -14.505 1.00 72.00 92 SER A O 1
ATOM 696 N N . LEU A 1 93 ? 8.753 -6.571 -13.116 1.00 77.81 93 LEU A N 1
ATOM 697 C CA . LEU A 1 93 ? 9.873 -6.839 -12.221 1.00 77.81 93 LEU A CA 1
ATOM 698 C C . LEU A 1 93 ? 9.692 -8.150 -11.454 1.00 77.81 93 LEU A C 1
ATOM 700 O O . LEU A 1 93 ? 8.569 -8.598 -11.208 1.00 77.81 93 LEU A O 1
ATOM 704 N N . ASP A 1 94 ? 10.806 -8.734 -11.015 1.00 80.19 94 ASP A N 1
ATOM 705 C CA . ASP A 1 94 ? 10.763 -9.856 -10.085 1.00 80.19 94 ASP A CA 1
ATOM 706 C C . ASP A 1 94 ? 10.110 -9.439 -8.749 1.00 80.19 94 ASP A C 1
ATOM 708 O O . ASP A 1 94 ? 10.135 -8.258 -8.384 1.00 80.19 94 ASP A O 1
ATOM 712 N N . PRO A 1 95 ? 9.551 -10.385 -7.970 1.00 80.50 95 PRO A N 1
ATOM 713 C CA . PRO A 1 95 ? 8.823 -10.053 -6.746 1.00 80.50 95 PRO A CA 1
ATOM 714 C C . PRO A 1 95 ? 9.644 -9.261 -5.718 1.00 80.50 95 PRO A C 1
ATOM 716 O O . PRO A 1 95 ? 9.089 -8.464 -4.965 1.00 80.50 95 PRO A O 1
ATOM 719 N N . GLY A 1 96 ? 10.966 -9.453 -5.665 1.00 79.31 96 GLY A N 1
ATOM 720 C CA . GLY A 1 96 ? 11.836 -8.700 -4.767 1.00 79.31 96 GLY A CA 1
ATOM 721 C C . GLY A 1 96 ? 11.907 -7.229 -5.166 1.00 79.31 96 GLY A C 1
ATOM 722 O O . GLY A 1 96 ? 11.708 -6.358 -4.314 1.00 79.31 96 GLY A O 1
ATOM 723 N N . MET A 1 97 ? 12.130 -6.969 -6.451 1.00 81.75 97 MET A N 1
ATOM 724 C CA . MET A 1 97 ? 12.238 -5.623 -7.006 1.00 81.75 97 MET A CA 1
ATOM 725 C C . MET A 1 97 ? 10.879 -4.915 -7.121 1.00 81.75 97 MET A C 1
ATOM 727 O O . MET A 1 97 ? 10.826 -3.693 -7.006 1.00 81.75 97 MET A O 1
ATOM 731 N N . GLN A 1 98 ? 9.771 -5.657 -7.237 1.00 86.25 98 GLN A N 1
ATOM 732 C CA . GLN A 1 98 ? 8.406 -5.121 -7.122 1.00 86.25 98 GLN A CA 1
ATOM 733 C C . GLN A 1 98 ? 8.157 -4.437 -5.775 1.00 86.25 98 GLN A C 1
ATOM 735 O O . GLN A 1 98 ? 7.506 -3.398 -5.701 1.00 86.25 98 GLN A O 1
ATOM 740 N N . LEU A 1 99 ? 8.686 -5.008 -4.698 1.00 87.56 99 LEU A N 1
ATOM 741 C CA . LEU A 1 99 ? 8.573 -4.412 -3.375 1.00 87.56 99 LEU A CA 1
ATOM 742 C C . LEU A 1 99 ? 9.433 -3.147 -3.255 1.00 87.56 99 LEU A C 1
ATOM 744 O O . LEU A 1 99 ? 8.967 -2.144 -2.721 1.00 87.56 99 LEU A O 1
ATOM 748 N N . ASP A 1 100 ? 10.653 -3.185 -3.796 1.00 86.88 100 ASP A N 1
ATOM 749 C CA . ASP A 1 100 ? 11.583 -2.053 -3.752 1.00 86.88 100 ASP A CA 1
ATOM 750 C C . ASP A 1 100 ? 11.085 -0.875 -4.608 1.00 86.88 100 ASP A C 1
ATOM 752 O O . ASP A 1 100 ? 11.196 0.274 -4.185 1.00 86.88 100 ASP A O 1
ATOM 756 N N . ILE A 1 101 ? 10.476 -1.138 -5.775 1.00 88.12 101 ILE A N 1
ATOM 757 C CA . ILE A 1 101 ? 9.899 -0.074 -6.609 1.00 88.12 101 ILE A CA 1
ATOM 758 C C . ILE A 1 101 ? 8.675 0.566 -5.945 1.00 88.12 101 ILE A C 1
ATOM 760 O O . ILE A 1 101 ? 8.515 1.775 -6.040 1.00 88.12 101 ILE A O 1
ATOM 764 N N . ILE A 1 102 ? 7.830 -0.186 -5.228 1.00 92.00 102 ILE A N 1
ATOM 765 C CA . ILE A 1 102 ? 6.706 0.403 -4.477 1.00 92.00 102 ILE A CA 1
ATOM 766 C C . ILE A 1 102 ? 7.229 1.348 -3.390 1.00 92.00 102 ILE A C 1
ATOM 768 O O . ILE A 1 102 ? 6.731 2.467 -3.265 1.00 92.00 102 ILE A O 1
ATOM 772 N N . ASP A 1 103 ? 8.249 0.918 -2.644 1.00 89.19 103 ASP A N 1
ATOM 773 C CA . ASP A 1 103 ? 8.890 1.737 -1.611 1.00 89.19 103 ASP A CA 1
ATOM 774 C C . ASP A 1 103 ? 9.488 3.018 -2.230 1.00 89.19 103 ASP A C 1
ATOM 776 O O . ASP A 1 103 ? 9.254 4.124 -1.745 1.00 89.19 103 ASP A O 1
ATOM 780 N N . ASP A 1 104 ? 10.177 2.877 -3.364 1.00 88.75 104 ASP A N 1
ATOM 781 C CA . ASP A 1 104 ? 10.765 3.969 -4.141 1.00 88.75 104 ASP A CA 1
ATOM 782 C C . ASP A 1 104 ? 9.744 4.973 -4.694 1.00 88.75 104 ASP A C 1
ATOM 784 O O . ASP A 1 104 ? 10.056 6.164 -4.786 1.00 88.75 104 ASP A O 1
ATOM 788 N N . LEU A 1 105 ? 8.570 4.501 -5.117 1.00 91.19 105 LEU A N 1
ATOM 789 C CA . LEU A 1 105 ? 7.461 5.341 -5.570 1.00 91.19 105 LEU A CA 1
ATOM 790 C C . LEU A 1 105 ? 6.832 6.084 -4.389 1.00 91.19 105 LEU A C 1
ATOM 792 O O . LEU A 1 105 ? 6.535 7.273 -4.499 1.00 91.19 105 LEU A O 1
ATOM 796 N N . GLY A 1 106 ? 6.677 5.399 -3.253 1.00 90.25 106 GLY A N 1
ATOM 797 C CA . GLY A 1 106 ? 6.195 5.982 -2.005 1.00 90.25 106 GLY A CA 1
ATOM 798 C C . GLY A 1 106 ? 7.090 7.111 -1.510 1.00 90.25 106 GLY A C 1
ATOM 799 O O . GLY A 1 106 ? 6.594 8.210 -1.282 1.00 90.25 106 GLY A O 1
ATOM 800 N N . ASP A 1 107 ? 8.401 6.874 -1.432 1.00 87.75 107 ASP A N 1
ATOM 801 C CA . ASP A 1 107 ? 9.391 7.857 -0.971 1.00 87.75 107 ASP A CA 1
ATOM 802 C C . ASP A 1 107 ? 9.458 9.109 -1.869 1.00 87.75 107 ASP A C 1
ATOM 804 O O . ASP A 1 107 ? 9.869 10.179 -1.421 1.00 87.75 107 ASP A O 1
ATOM 808 N N . ARG A 1 108 ? 9.060 8.981 -3.141 1.00 88.44 108 ARG A N 1
ATOM 809 C CA . ARG A 1 108 ? 9.020 10.076 -4.124 1.00 88.44 108 ARG A CA 1
ATOM 810 C C . ARG A 1 108 ? 7.668 10.775 -4.219 1.00 88.44 108 ARG A C 1
ATOM 812 O O . ARG A 1 108 ? 7.553 11.726 -4.985 1.00 88.44 108 ARG A O 1
ATOM 819 N N . GLY A 1 109 ? 6.651 10.294 -3.505 1.00 89.88 109 GLY A N 1
ATOM 820 C CA . GLY A 1 109 ? 5.291 10.805 -3.638 1.00 89.88 109 GLY A CA 1
ATOM 821 C C . GLY A 1 109 ? 4.704 10.576 -5.033 1.00 89.88 109 GLY A C 1
ATOM 822 O O . GLY A 1 109 ? 3.966 11.416 -5.520 1.00 89.88 109 GLY A O 1
ATOM 823 N N . MET A 1 110 ? 5.031 9.463 -5.692 1.00 91.50 110 MET A N 1
ATOM 824 C CA . MET A 1 110 ? 4.521 9.124 -7.027 1.00 91.50 110 MET A CA 1
ATOM 825 C C . MET A 1 110 ? 3.164 8.406 -6.934 1.00 91.50 110 MET A C 1
ATOM 827 O O . MET A 1 110 ? 3.045 7.203 -7.209 1.00 91.50 110 MET A O 1
ATOM 831 N N . GLN A 1 111 ? 2.125 9.111 -6.467 1.00 90.44 111 GLN A N 1
ATOM 832 C CA . GLN A 1 111 ? 0.850 8.467 -6.115 1.00 90.44 111 GLN A CA 1
ATOM 833 C C . GLN A 1 111 ? 0.097 7.918 -7.332 1.00 90.44 111 GLN A C 1
ATOM 835 O O . GLN A 1 111 ? -0.673 6.962 -7.196 1.00 90.44 111 GLN A O 1
ATOM 840 N N . ARG A 1 112 ? 0.290 8.476 -8.534 1.00 90.06 112 ARG A N 1
ATOM 841 C CA . ARG A 1 112 ? -0.381 7.976 -9.744 1.00 90.06 112 ARG A CA 1
ATOM 842 C C . ARG A 1 112 ? 0.146 6.595 -10.113 1.00 90.06 112 ARG A C 1
ATOM 844 O O . ARG A 1 112 ? -0.655 5.710 -10.418 1.00 90.06 112 ARG A O 1
ATOM 851 N N . ALA A 1 113 ? 1.461 6.402 -10.023 1.00 89.81 113 ALA A N 1
ATOM 852 C CA . ALA A 1 113 ? 2.102 5.107 -10.240 1.00 89.81 113 ALA A CA 1
ATOM 853 C C . ALA A 1 113 ? 1.618 4.059 -9.220 1.00 89.81 113 ALA A C 1
ATOM 855 O O . ALA A 1 113 ? 1.244 2.947 -9.597 1.00 89.81 113 ALA A O 1
ATOM 856 N N . LEU A 1 114 ? 1.533 4.432 -7.936 1.00 94.31 114 LEU A N 1
ATOM 857 C CA . LEU A 1 114 ? 1.026 3.549 -6.878 1.00 94.31 114 LEU A CA 1
ATOM 858 C C . LEU A 1 114 ? -0.449 3.168 -7.080 1.00 94.31 114 LEU A C 1
ATOM 860 O O . LEU A 1 114 ? -0.812 2.000 -6.921 1.00 94.31 114 LEU A O 1
ATOM 864 N N . ARG A 1 115 ? -1.303 4.120 -7.480 1.00 94.19 115 ARG A N 1
ATOM 865 C CA . ARG A 1 115 ? -2.717 3.848 -7.802 1.00 94.19 115 ARG A CA 1
ATOM 866 C C . ARG A 1 115 ? -2.864 2.914 -8.999 1.00 94.19 115 ARG A C 1
ATOM 868 O O . ARG A 1 115 ? -3.733 2.042 -8.983 1.00 94.19 115 ARG A O 1
ATOM 875 N N . GLN A 1 116 ? -2.023 3.079 -10.019 1.00 89.19 116 G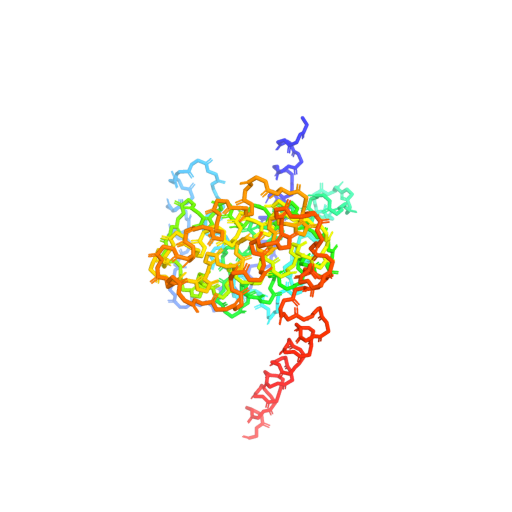LN A N 1
ATOM 876 C CA . GLN A 1 116 ? -1.999 2.176 -11.166 1.00 89.19 116 GLN A CA 1
ATOM 877 C C . GLN A 1 116 ? -1.639 0.752 -10.726 1.00 89.19 116 GLN A C 1
ATOM 879 O O . GLN A 1 116 ? -2.401 -0.175 -11.001 1.00 89.19 116 GLN A O 1
ATOM 884 N N . LEU A 1 117 ? -0.560 0.595 -9.953 1.00 90.81 117 LEU A N 1
ATOM 885 C CA . LEU A 1 117 ? -0.153 -0.699 -9.404 1.00 90.81 117 LEU A CA 1
ATOM 886 C C . LEU A 1 117 ? -1.259 -1.352 -8.572 1.00 90.81 117 LEU A C 1
ATOM 888 O O . LEU A 1 117 ? -1.557 -2.529 -8.772 1.00 90.81 117 LEU A O 1
ATOM 892 N N . LEU A 1 118 ? -1.921 -0.596 -7.692 1.00 94.44 118 LEU A N 1
ATOM 893 C CA . LEU A 1 118 ? -3.057 -1.103 -6.923 1.00 94.44 118 LEU A CA 1
ATOM 894 C C . LEU A 1 118 ? -4.199 -1.578 -7.836 1.00 94.44 118 LEU A C 1
ATOM 896 O O . LEU A 1 118 ? -4.732 -2.671 -7.636 1.00 94.44 118 LEU A O 1
ATOM 900 N N . SER A 1 119 ? -4.568 -0.786 -8.848 1.00 91.38 119 SER A N 1
ATOM 901 C CA . SER A 1 119 ? -5.609 -1.160 -9.814 1.00 91.38 119 SER A CA 1
ATOM 902 C C . SER A 1 119 ? -5.267 -2.467 -10.530 1.00 91.38 119 SER A C 1
ATOM 904 O O . SER A 1 119 ? -6.120 -3.347 -10.669 1.00 91.38 119 SER A O 1
ATOM 906 N N . ASP A 1 120 ? -4.007 -2.636 -10.919 1.00 86.56 120 ASP A N 1
ATOM 907 C CA . ASP A 1 120 ? -3.544 -3.822 -11.630 1.00 86.56 120 ASP A CA 1
ATOM 908 C C . ASP A 1 120 ? -3.446 -5.050 -10.713 1.00 86.56 120 ASP A C 1
ATOM 910 O O . ASP A 1 120 ? -3.768 -6.163 -11.149 1.00 86.56 120 ASP A O 1
ATOM 914 N N . ILE A 1 121 ? -3.085 -4.869 -9.436 1.00 88.75 121 ILE A N 1
ATOM 915 C CA . ILE A 1 121 ? -3.179 -5.898 -8.383 1.00 88.75 121 ILE A CA 1
ATOM 916 C C . ILE A 1 121 ? -4.620 -6.387 -8.236 1.00 88.75 121 ILE A C 1
ATOM 918 O O . ILE A 1 121 ? -4.869 -7.594 -8.235 1.00 88.75 121 ILE A O 1
ATOM 922 N N . ILE A 1 122 ? -5.577 -5.460 -8.178 1.00 89.50 122 ILE A N 1
ATOM 923 C CA . ILE A 1 122 ? -7.003 -5.779 -8.045 1.00 89.50 122 ILE A CA 1
ATOM 924 C C . ILE A 1 122 ? -7.528 -6.521 -9.284 1.00 89.50 122 ILE A C 1
ATOM 926 O O . ILE A 1 122 ? -8.272 -7.491 -9.140 1.00 89.50 122 ILE A O 1
ATOM 930 N N . ARG A 1 123 ? -7.137 -6.091 -10.491 1.00 87.44 123 ARG A N 1
ATOM 931 C CA . ARG A 1 123 ? -7.589 -6.685 -11.763 1.00 87.44 123 ARG A CA 1
ATOM 932 C C . ARG A 1 123 ? -7.041 -8.089 -12.017 1.00 87.44 123 ARG A C 1
ATOM 934 O O . ARG A 1 123 ? -7.732 -8.892 -12.635 1.00 87.44 123 ARG A O 1
ATOM 941 N N . ALA A 1 124 ? -5.822 -8.376 -11.567 1.00 83.31 124 ALA A N 1
ATOM 942 C CA . ALA A 1 124 ? -5.149 -9.657 -11.793 1.00 83.31 124 ALA A CA 1
ATOM 943 C C . ALA A 1 124 ? -4.682 -10.284 -10.460 1.00 83.31 124 ALA A C 1
ATOM 945 O O . ALA A 1 124 ? -3.498 -10.253 -10.121 1.00 83.31 124 ALA A O 1
ATOM 946 N N . PRO A 1 125 ? -5.609 -10.837 -9.664 1.00 81.62 125 PRO A N 1
ATOM 947 C CA . PRO A 1 125 ? -5.288 -11.410 -8.362 1.00 81.62 125 PRO A CA 1
ATOM 948 C C . PRO A 1 125 ? -4.354 -12.626 -8.464 1.00 81.62 125 PRO A C 1
ATOM 950 O O . PRO A 1 125 ? -4.392 -13.361 -9.446 1.00 81.62 125 PRO A O 1
ATOM 953 N N . GLY A 1 126 ? -3.597 -12.905 -7.398 1.00 80.56 126 GLY A N 1
ATOM 954 C CA . GLY A 1 126 ? -2.798 -14.133 -7.271 1.00 80.56 126 GLY A CA 1
ATOM 955 C C . GLY A 1 126 ? -1.311 -13.945 -7.556 1.00 80.56 126 GLY A C 1
ATOM 956 O O . GLY A 1 126 ? -0.619 -14.914 -7.860 1.00 80.56 126 GLY A O 1
ATOM 957 N N . ARG A 1 127 ? -0.813 -12.709 -7.461 1.00 79.56 127 ARG A N 1
ATOM 958 C CA . ARG A 1 127 ? 0.617 -12.423 -7.602 1.00 79.56 127 ARG A CA 1
ATOM 959 C C . ARG A 1 127 ? 1.392 -12.930 -6.387 1.00 79.56 127 ARG A C 1
ATOM 961 O O . ARG A 1 127 ? 0.895 -12.898 -5.258 1.00 79.56 127 ARG A O 1
ATOM 968 N N . ALA A 1 128 ? 2.631 -13.357 -6.621 1.00 76.62 128 ALA A N 1
ATOM 969 C CA . ALA A 1 128 ? 3.574 -13.586 -5.536 1.00 76.62 128 ALA A CA 1
ATOM 970 C C . ALA A 1 128 ? 3.738 -12.288 -4.731 1.00 76.62 128 ALA A C 1
ATOM 972 O O . ALA A 1 128 ? 3.813 -11.212 -5.314 1.00 76.62 128 ALA A O 1
ATOM 973 N N . LEU A 1 129 ? 3.773 -12.396 -3.403 1.00 83.44 129 LEU A N 1
ATOM 974 C CA . LEU A 1 129 ? 3.919 -11.259 -2.486 1.00 83.44 129 LEU A CA 1
ATOM 975 C C . LEU A 1 129 ? 2.798 -10.199 -2.572 1.00 83.44 129 LEU A C 1
ATOM 977 O O . LEU A 1 129 ? 2.993 -9.068 -2.136 1.00 83.44 129 LEU A O 1
ATOM 981 N N . GLU A 1 130 ? 1.609 -10.535 -3.104 1.00 89.12 130 GLU A N 1
ATOM 982 C CA . GLU A 1 130 ? 0.482 -9.584 -3.211 1.00 89.12 130 GLU A CA 1
ATOM 983 C C . GLU A 1 130 ? 0.153 -8.926 -1.861 1.00 89.12 130 GLU A C 1
ATOM 985 O O . GLU A 1 130 ? -0.112 -7.728 -1.811 1.00 89.12 130 GLU A O 1
ATOM 990 N N . ARG A 1 131 ? 0.206 -9.689 -0.762 1.00 91.62 131 ARG A N 1
ATOM 991 C CA . ARG A 1 131 ? -0.045 -9.174 0.592 1.00 91.62 131 ARG A CA 1
ATOM 992 C C . ARG A 1 131 ? 0.983 -8.107 0.975 1.00 91.62 131 ARG A C 1
ATOM 994 O O . ARG A 1 131 ? 0.609 -7.015 1.392 1.00 91.62 131 ARG A O 1
ATOM 1001 N N . GLU A 1 132 ? 2.263 -8.402 0.792 1.00 90.88 132 GLU A N 1
ATOM 1002 C CA . GLU A 1 132 ? 3.370 -7.502 1.104 1.00 90.88 132 GLU A CA 1
ATOM 1003 C C . GLU A 1 132 ? 3.356 -6.252 0.216 1.00 90.88 132 GLU A C 1
ATOM 1005 O O . GLU A 1 132 ? 3.638 -5.156 0.701 1.00 90.88 132 GLU A O 1
ATOM 1010 N N . MET A 1 133 ? 2.998 -6.397 -1.063 1.00 91.88 133 MET A N 1
ATOM 1011 C CA . MET A 1 133 ? 2.809 -5.266 -1.974 1.00 91.88 133 MET A CA 1
ATOM 1012 C C . MET A 1 133 ? 1.683 -4.352 -1.482 1.00 91.88 133 MET A C 1
ATOM 1014 O O . MET A 1 133 ? 1.861 -3.138 -1.427 1.00 91.88 133 MET A O 1
ATOM 1018 N N . LEU A 1 134 ? 0.539 -4.917 -1.083 1.00 94.94 134 LEU A N 1
ATOM 1019 C CA . LEU A 1 134 ? -0.595 -4.143 -0.573 1.00 94.94 134 LEU A CA 1
ATOM 1020 C C . LEU A 1 134 ? -0.262 -3.424 0.740 1.00 94.94 134 LEU A C 1
ATOM 1022 O O . LEU A 1 134 ? -0.636 -2.262 0.890 1.00 94.94 134 LEU A O 1
ATOM 1026 N N . TRP A 1 135 ? 0.478 -4.057 1.657 1.00 93.56 135 TRP A N 1
ATOM 1027 C CA . TRP A 1 135 ? 0.964 -3.382 2.867 1.00 93.56 135 TRP A CA 1
ATOM 1028 C C . TRP A 1 135 ? 1.855 -2.188 2.533 1.00 93.56 135 TRP A C 1
ATOM 1030 O O . TRP A 1 135 ? 1.653 -1.110 3.085 1.00 93.56 135 TRP A O 1
ATOM 1040 N N . ARG A 1 136 ? 2.785 -2.342 1.587 1.00 92.38 136 ARG A N 1
ATOM 1041 C CA . ARG A 1 136 ? 3.665 -1.243 1.168 1.00 92.38 136 ARG A CA 1
ATOM 1042 C C . ARG A 1 136 ? 2.921 -0.111 0.478 1.00 92.38 136 ARG A C 1
ATOM 1044 O O . ARG A 1 136 ? 3.186 1.045 0.778 1.00 92.38 136 ARG A O 1
ATOM 1051 N N . ILE A 1 137 ? 1.968 -0.424 -0.403 1.00 95.06 137 ILE A N 1
ATOM 1052 C CA . ILE A 1 137 ? 1.128 0.593 -1.052 1.00 95.06 137 ILE A CA 1
ATOM 1053 C C . ILE A 1 137 ? 0.303 1.344 -0.002 1.00 95.06 137 ILE A C 1
ATOM 1055 O O . ILE A 1 137 ? 0.208 2.569 -0.070 1.00 95.06 137 ILE A O 1
ATOM 1059 N N . ARG A 1 138 ? -0.263 0.634 0.983 1.00 95.31 138 ARG A N 1
ATOM 1060 C CA . ARG A 1 138 ? -0.978 1.259 2.100 1.00 95.31 138 ARG A CA 1
ATOM 1061 C C . ARG A 1 138 ? -0.069 2.204 2.876 1.00 95.31 138 ARG A C 1
ATOM 1063 O O . ARG A 1 138 ? -0.435 3.356 3.073 1.00 95.31 138 ARG A O 1
ATOM 1070 N N . ASP A 1 139 ? 1.096 1.724 3.297 1.00 93.12 139 ASP A N 1
ATOM 1071 C CA . ASP A 1 139 ? 2.031 2.496 4.116 1.00 93.12 139 ASP A CA 1
ATOM 1072 C C . ASP A 1 139 ? 2.562 3.722 3.358 1.00 93.12 139 ASP A C 1
ATOM 1074 O O . ASP A 1 139 ? 2.602 4.816 3.916 1.00 93.12 139 ASP A O 1
ATOM 1078 N N . ALA A 1 140 ? 2.865 3.573 2.065 1.00 92.81 140 ALA A N 1
ATOM 1079 C CA . ALA A 1 140 ? 3.216 4.681 1.182 1.00 92.81 140 ALA A CA 1
ATOM 1080 C C . ALA A 1 140 ? 2.070 5.694 1.024 1.00 92.81 140 ALA A C 1
ATOM 1082 O O . ALA A 1 140 ? 2.322 6.895 0.952 1.00 92.81 140 ALA A O 1
ATOM 1083 N N . GLY A 1 141 ? 0.816 5.233 0.969 1.00 94.19 141 GLY A N 1
ATOM 1084 C CA . GLY A 1 141 ? -0.358 6.106 0.962 1.00 94.19 141 GLY A CA 1
ATOM 1085 C C . GLY A 1 141 ? -0.461 6.924 2.248 1.00 94.19 141 GLY A C 1
ATOM 1086 O O . GLY A 1 141 ? -0.576 8.143 2.181 1.00 94.19 141 GLY A O 1
ATOM 1087 N N . ILE A 1 142 ? -0.327 6.277 3.409 1.00 92.81 142 ILE A N 1
ATOM 1088 C CA . ILE A 1 142 ? -0.366 6.943 4.721 1.00 92.81 142 ILE A CA 1
ATOM 1089 C C . ILE A 1 142 ? 0.756 7.980 4.844 1.00 92.81 142 ILE A C 1
ATOM 1091 O O . ILE A 1 142 ? 0.486 9.125 5.197 1.00 92.81 142 ILE A O 1
ATOM 1095 N N . ASP A 1 143 ? 1.996 7.610 4.511 1.00 90.06 143 ASP A N 1
ATOM 1096 C CA . ASP A 1 143 ? 3.149 8.517 4.611 1.00 90.06 143 ASP A CA 1
ATOM 1097 C C . ASP A 1 143 ? 3.015 9.749 3.709 1.00 90.06 143 ASP A C 1
ATOM 1099 O O . ASP A 1 143 ? 3.470 10.834 4.066 1.00 90.06 143 ASP A O 1
ATOM 1103 N N . ASN A 1 144 ? 2.360 9.592 2.557 1.00 90.62 144 ASN A N 1
ATOM 1104 C CA . ASN A 1 144 ? 2.090 10.682 1.625 1.00 90.62 144 ASN A CA 1
ATOM 1105 C C . ASN A 1 144 ? 0.780 11.437 1.923 1.00 90.62 144 ASN A C 1
ATOM 1107 O O . ASN A 1 144 ? 0.440 12.364 1.189 1.00 90.62 144 ASN A O 1
ATOM 1111 N N . GLY A 1 145 ? 0.026 11.043 2.957 1.00 91.94 145 GLY A N 1
ATOM 1112 C CA . GLY A 1 145 ? -1.297 11.597 3.270 1.00 91.94 145 GLY A CA 1
ATOM 1113 C C . GLY A 1 145 ? -2.403 11.222 2.272 1.00 91.94 145 GLY A C 1
ATOM 1114 O O . GLY A 1 145 ? -3.499 11.778 2.325 1.00 91.94 145 GLY A O 1
ATOM 1115 N N . ASP A 1 146 ? -2.144 10.279 1.366 1.00 95.06 146 ASP A N 1
ATOM 1116 C CA . ASP A 1 146 ? -3.099 9.740 0.396 1.00 95.06 146 ASP A CA 1
ATOM 1117 C C . ASP A 1 146 ? -3.898 8.587 1.024 1.00 95.06 146 ASP A C 1
ATOM 1119 O O . ASP A 1 146 ? -3.684 7.398 0.752 1.00 95.06 146 ASP A O 1
ATOM 1123 N N . TYR A 1 147 ? -4.822 8.947 1.918 1.00 95.00 147 TYR A N 1
ATOM 1124 C CA . TYR A 1 147 ? -5.655 7.978 2.634 1.00 95.00 147 TYR A CA 1
ATOM 1125 C C . TYR A 1 147 ? -6.641 7.233 1.726 1.00 95.00 147 TYR A C 1
ATOM 1127 O O . TYR A 1 147 ? -7.057 6.126 2.071 1.00 95.00 147 TYR A O 1
ATOM 1135 N N . ASP A 1 148 ? -6.962 7.767 0.546 1.00 96.62 148 ASP A N 1
ATOM 1136 C CA . ASP A 1 148 ? -7.768 7.065 -0.458 1.00 96.62 148 ASP A CA 1
ATOM 1137 C C . ASP A 1 148 ? -7.003 5.868 -1.036 1.00 96.62 148 ASP A C 1
ATOM 1139 O O . ASP A 1 148 ? -7.529 4.749 -1.092 1.00 96.62 148 ASP A O 1
ATOM 1143 N N . LEU A 1 149 ? -5.734 6.075 -1.414 1.00 96.81 149 LEU A N 1
ATOM 1144 C CA . LEU A 1 149 ? -4.844 4.993 -1.835 1.00 96.81 149 LEU A CA 1
ATOM 1145 C C . LEU A 1 149 ? -4.673 3.961 -0.712 1.00 96.81 149 LEU A C 1
ATOM 1147 O O . LEU A 1 149 ? -4.814 2.757 -0.955 1.00 96.81 149 LEU A O 1
ATOM 1151 N N . ALA A 1 150 ? -4.419 4.427 0.515 1.00 96.69 150 ALA A N 1
ATOM 1152 C CA . ALA A 1 150 ? -4.229 3.550 1.665 1.00 96.69 150 ALA A CA 1
ATOM 1153 C C . ALA A 1 150 ? -5.476 2.712 1.975 1.00 96.69 150 ALA A C 1
ATOM 1155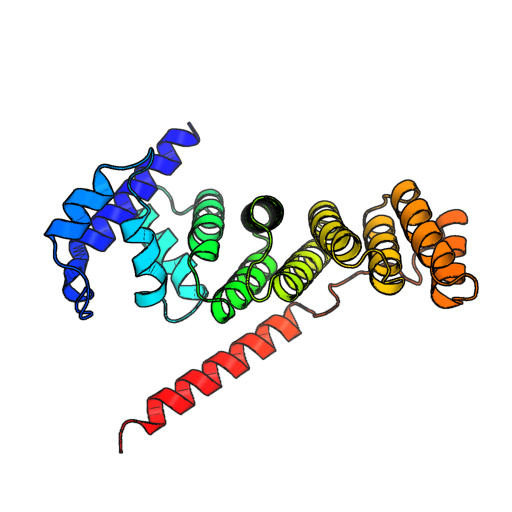 O O . ALA A 1 150 ? -5.379 1.498 2.177 1.00 96.69 150 ALA A O 1
ATOM 1156 N N . THR A 1 151 ? -6.657 3.332 1.932 1.00 97.62 151 THR A N 1
ATOM 1157 C CA . THR A 1 151 ? -7.948 2.659 2.116 1.00 97.62 151 THR A CA 1
ATOM 1158 C C . THR A 1 151 ? -8.185 1.623 1.023 1.00 97.62 151 THR A C 1
ATOM 1160 O O . THR A 1 151 ? -8.639 0.518 1.317 1.00 97.62 151 THR A O 1
ATOM 1163 N N . GLY A 1 152 ? -7.862 1.933 -0.236 1.00 97.69 152 GLY A N 1
ATOM 1164 C CA . GLY A 1 152 ? -7.985 0.986 -1.345 1.00 97.69 152 GLY A CA 1
ATOM 1165 C C . GLY A 1 152 ? -7.128 -0.270 -1.146 1.00 97.69 152 GLY A C 1
ATOM 1166 O O . GLY A 1 152 ? -7.622 -1.391 -1.304 1.00 97.69 152 GLY A O 1
ATOM 1167 N N . ALA A 1 153 ? -5.868 -0.091 -0.740 1.00 97.19 153 ALA A N 1
ATOM 1168 C CA . ALA A 1 153 ? -4.954 -1.196 -0.463 1.00 97.19 153 ALA A CA 1
ATOM 1169 C C . ALA A 1 153 ? -5.378 -2.015 0.772 1.00 97.19 153 ALA A C 1
ATOM 1171 O O . ALA A 1 153 ? -5.441 -3.244 0.706 1.00 97.19 153 ALA A O 1
ATOM 1172 N N . GLN A 1 154 ? -5.757 -1.353 1.870 1.00 97.69 154 GLN A N 1
ATOM 1173 C CA . GLN A 1 154 ? -6.202 -2.022 3.098 1.00 97.69 154 GLN A CA 1
ATOM 1174 C C . GLN A 1 154 ? -7.540 -2.754 2.916 1.00 97.69 154 GLN A C 1
ATOM 1176 O O . GLN A 1 154 ? -7.712 -3.875 3.391 1.00 97.69 154 GLN A O 1
ATOM 1181 N N . ARG A 1 155 ? -8.474 -2.192 2.141 1.00 97.88 155 ARG A N 1
ATOM 1182 C CA . ARG A 1 155 ? -9.735 -2.865 1.792 1.00 97.88 155 ARG A CA 1
ATOM 1183 C C . ARG A 1 155 ? -9.478 -4.154 1.023 1.00 97.88 155 ARG A C 1
ATOM 1185 O O . ARG A 1 155 ? -10.170 -5.151 1.235 1.00 97.88 155 ARG A O 1
ATOM 1192 N N . ARG A 1 156 ? -8.481 -4.150 0.135 1.00 96.31 156 ARG A N 1
ATOM 1193 C CA . ARG A 1 156 ? -8.086 -5.346 -0.608 1.00 96.31 156 ARG A CA 1
ATOM 1194 C C . ARG A 1 156 ? -7.528 -6.430 0.320 1.00 96.31 156 ARG A C 1
ATOM 1196 O O . ARG A 1 156 ? -7.869 -7.593 0.117 1.00 96.31 156 ARG A O 1
ATOM 1203 N N . LEU A 1 157 ? -6.747 -6.060 1.334 1.00 96.06 157 LEU A N 1
ATOM 1204 C CA . LEU A 1 157 ? -6.255 -6.982 2.366 1.00 96.06 157 LEU A CA 1
ATOM 1205 C C . LEU A 1 157 ? -7.400 -7.573 3.199 1.00 96.06 157 LEU A C 1
ATOM 1207 O O . LEU A 1 157 ? -7.520 -8.794 3.274 1.00 96.06 157 LEU A O 1
ATOM 1211 N N . ALA A 1 158 ? -8.313 -6.738 3.702 1.00 96.94 158 ALA A N 1
ATOM 1212 C CA . ALA A 1 158 ? -9.486 -7.194 4.455 1.00 96.94 158 ALA A CA 1
ATOM 1213 C C . ALA A 1 158 ? -10.415 -8.099 3.625 1.00 96.94 158 ALA A C 1
ATOM 1215 O O . ALA A 1 158 ? -10.947 -9.083 4.120 1.00 96.94 158 ALA A O 1
ATOM 1216 N N . THR A 1 159 ? -10.571 -7.827 2.325 1.00 94.25 159 THR A N 1
ATOM 1217 C CA . THR A 1 159 ? -11.375 -8.689 1.436 1.00 94.25 159 THR A CA 1
ATOM 1218 C C . THR A 1 159 ? -10.684 -10.027 1.145 1.00 94.25 159 THR A C 1
ATOM 1220 O O . THR A 1 159 ? -11.349 -11.027 0.881 1.00 94.25 159 THR A O 1
ATOM 1223 N N . ARG A 1 160 ? -9.345 -10.058 1.156 1.00 93.38 160 ARG A N 1
ATOM 1224 C CA . ARG A 1 160 ? -8.553 -11.286 0.986 1.00 93.38 160 ARG A CA 1
ATOM 1225 C C . ARG A 1 160 ? -8.616 -12.183 2.214 1.00 93.38 160 ARG A C 1
ATOM 1227 O O . ARG A 1 160 ? -8.571 -13.400 2.054 1.00 93.38 160 ARG A O 1
ATOM 1234 N N . ASP A 1 161 ? -8.713 -11.586 3.394 1.00 93.31 161 ASP A N 1
ATOM 1235 C CA . ASP A 1 161 ? -8.843 -12.290 4.662 1.00 93.31 161 ASP A CA 1
ATOM 1236 C C . ASP A 1 161 ? -10.074 -11.785 5.437 1.00 93.31 161 ASP A C 1
ATOM 1238 O O . ASP A 1 161 ? -9.945 -11.044 6.414 1.00 93.31 161 ASP A O 1
ATOM 1242 N N . PRO A 1 162 ? -11.292 -12.158 4.993 1.00 95.94 162 PRO A N 1
ATOM 1243 C CA . PRO A 1 162 ? -12.528 -11.597 5.534 1.00 95.94 162 PRO A CA 1
ATOM 1244 C C . PRO A 1 162 ? -12.786 -11.982 6.993 1.00 95.94 162 PRO A C 1
ATOM 1246 O O . PRO A 1 162 ? -13.604 -11.333 7.639 1.00 95.94 162 PRO A O 1
ATOM 1249 N N . HIS A 1 163 ? -12.094 -12.999 7.514 1.00 96.38 163 HIS A N 1
ATOM 1250 C CA . HIS A 1 163 ? -12.195 -13.443 8.906 1.00 96.38 163 HIS A CA 1
ATOM 1251 C C . HIS A 1 163 ? -11.095 -12.848 9.795 1.00 96.38 163 HIS A C 1
ATOM 1253 O O . HIS A 1 163 ? -11.070 -13.111 10.997 1.00 96.38 163 HIS A O 1
ATOM 1259 N N . SER A 1 164 ? -10.195 -12.032 9.239 1.00 96.81 164 SER A N 1
ATOM 1260 C CA . SER A 1 164 ? -9.190 -11.330 10.026 1.00 96.81 164 SER A CA 1
ATOM 1261 C C . SER A 1 164 ? -9.772 -10.058 10.623 1.00 96.81 164 SER A C 1
ATOM 1263 O O . SER A 1 164 ? -9.872 -9.013 9.976 1.00 96.81 164 SER A O 1
ATOM 1265 N N . ARG A 1 165 ? -10.104 -10.132 11.912 1.00 97.00 165 ARG A N 1
ATOM 1266 C CA . ARG A 1 165 ? -10.495 -8.970 12.715 1.00 97.00 165 ARG A CA 1
ATOM 1267 C C . ARG A 1 165 ? -9.461 -7.844 12.639 1.00 97.00 165 ARG A C 1
ATOM 1269 O O . ARG A 1 165 ? -9.836 -6.678 12.559 1.00 97.00 165 ARG A O 1
ATOM 1276 N N . VAL A 1 166 ? -8.172 -8.187 12.600 1.00 95.62 166 VAL A N 1
ATOM 1277 C CA . VAL A 1 166 ? -7.078 -7.211 12.498 1.00 95.62 166 VAL A CA 1
ATOM 1278 C C . VAL A 1 166 ? -7.165 -6.414 11.195 1.00 95.62 166 VAL A C 1
ATOM 1280 O O . VAL A 1 166 ? -7.075 -5.192 11.235 1.00 95.62 166 VAL A O 1
ATOM 1283 N N . GLU A 1 167 ? -7.396 -7.059 10.048 1.00 96.25 167 GLU A N 1
ATOM 1284 C CA . GLU A 1 167 ? -7.447 -6.353 8.757 1.00 96.25 167 GLU A CA 1
ATOM 1285 C C . GLU A 1 167 ? -8.640 -5.383 8.672 1.00 96.25 167 GLU A C 1
ATOM 1287 O O . GLU A 1 167 ? -8.512 -4.290 8.108 1.00 96.25 167 GLU A O 1
ATOM 1292 N N . TRP A 1 168 ? -9.778 -5.739 9.277 1.00 98.12 168 TRP A N 1
ATOM 1293 C CA . TRP A 1 168 ? -10.940 -4.851 9.402 1.00 98.12 168 TRP A CA 1
ATOM 1294 C C . TRP A 1 168 ? -10.707 -3.700 10.384 1.00 98.12 168 TRP A C 1
ATOM 1296 O O . TRP A 1 168 ? -11.107 -2.569 10.102 1.00 98.12 168 TRP A O 1
ATOM 1306 N N . MET A 1 169 ? -10.024 -3.960 11.502 1.00 96.56 169 MET A N 1
ATOM 1307 C CA . MET A 1 169 ? -9.653 -2.920 12.462 1.00 96.56 169 MET A CA 1
ATOM 1308 C C . MET A 1 169 ? -8.715 -1.895 11.816 1.00 96.56 169 MET A C 1
ATOM 1310 O O . MET A 1 169 ? -9.008 -0.701 11.858 1.00 96.56 169 MET A O 1
ATOM 1314 N N . VAL A 1 170 ? -7.654 -2.346 11.134 1.00 95.81 170 VAL A N 1
ATOM 1315 C CA . VAL A 1 170 ? -6.723 -1.452 10.421 1.00 95.81 170 VAL A CA 1
ATOM 1316 C C . VAL A 1 170 ? -7.430 -0.686 9.300 1.00 95.81 170 VAL A C 1
ATOM 1318 O O . VAL A 1 170 ? -7.149 0.493 9.102 1.00 95.81 170 VAL A O 1
ATOM 1321 N N . LEU A 1 171 ? -8.388 -1.297 8.588 1.00 97.62 171 LEU A N 1
ATOM 1322 C CA . LEU A 1 171 ? -9.199 -0.566 7.606 1.00 97.62 171 LEU A CA 1
ATOM 1323 C C . LEU A 1 171 ? -9.952 0.600 8.259 1.00 97.62 171 LEU A C 1
ATOM 1325 O O . LEU A 1 171 ? -9.941 1.704 7.717 1.00 97.62 171 LEU A O 1
ATOM 1329 N N . GLY A 1 172 ? -10.544 0.369 9.432 1.00 96.50 172 GLY A N 1
ATOM 1330 C CA . GLY A 1 172 ? -11.209 1.417 10.197 1.00 96.50 172 GLY A CA 1
ATOM 1331 C C . GLY A 1 172 ? -10.264 2.535 10.642 1.00 96.50 172 GLY A C 1
ATOM 1332 O O . GLY A 1 172 ? -10.593 3.710 10.496 1.00 96.50 172 GLY A O 1
ATOM 1333 N N . GLU A 1 173 ? -9.067 2.188 11.116 1.00 95.06 173 GLU A N 1
ATOM 1334 C CA . GLU A 1 173 ? -8.042 3.167 11.503 1.00 95.06 173 GLU A CA 1
ATOM 1335 C C . GLU A 1 173 ? -7.595 4.046 10.323 1.00 95.06 173 GLU A C 1
ATOM 1337 O O . GLU A 1 173 ? -7.506 5.271 10.453 1.00 95.06 173 GLU A O 1
ATOM 1342 N N . VAL A 1 174 ? -7.349 3.441 9.155 1.00 95.81 174 VAL A N 1
ATOM 1343 C CA . VAL A 1 174 ? -6.944 4.164 7.936 1.00 95.81 174 VAL A CA 1
ATOM 1344 C C . VAL A 1 174 ? -8.059 5.097 7.460 1.00 95.81 174 VAL A C 1
ATOM 1346 O O . VAL A 1 174 ? -7.789 6.256 7.147 1.00 95.81 174 VAL A O 1
ATOM 1349 N N . GLN A 1 175 ? -9.311 4.628 7.462 1.00 96.19 175 GLN A N 1
ATOM 1350 C CA . GLN A 1 175 ? -10.471 5.442 7.086 1.00 96.19 175 GLN A CA 1
ATOM 1351 C C . GLN A 1 175 ? -10.667 6.632 8.030 1.00 96.19 175 GLN A C 1
ATOM 1353 O O . GLN A 1 175 ? -10.824 7.758 7.563 1.00 96.19 175 GLN A O 1
ATOM 1358 N N . ALA A 1 176 ? -10.579 6.411 9.346 1.00 94.56 176 ALA A N 1
ATOM 1359 C CA . ALA A 1 176 ? -10.682 7.485 10.333 1.00 94.56 176 ALA A CA 1
ATOM 1360 C C . ALA A 1 176 ? -9.566 8.526 10.155 1.00 94.56 176 ALA A C 1
ATOM 1362 O O . ALA A 1 176 ? -9.822 9.725 10.230 1.00 94.56 176 ALA A O 1
ATOM 1363 N N . SER A 1 177 ? -8.344 8.075 9.855 1.00 92.69 177 SER A N 1
ATOM 1364 C CA . SER A 1 177 ? -7.194 8.957 9.603 1.00 92.69 177 SER A CA 1
ATOM 1365 C C . SER A 1 177 ? -7.378 9.818 8.344 1.00 92.69 177 SER A C 1
ATOM 1367 O O . SER A 1 177 ? -6.938 10.965 8.319 1.00 92.69 177 SER A O 1
ATOM 1369 N N . GLY A 1 178 ? -8.087 9.298 7.336 1.00 92.25 178 GLY A N 1
ATOM 1370 C CA . GLY A 1 178 ? -8.500 10.032 6.135 1.00 92.25 178 GLY A CA 1
ATOM 1371 C C . GLY A 1 178 ? -9.780 10.862 6.277 1.00 92.25 178 GLY A C 1
ATOM 1372 O O . GLY A 1 178 ? -10.179 11.521 5.320 1.00 92.25 178 GLY A O 1
ATOM 1373 N N . GLY A 1 179 ? -10.436 10.840 7.441 1.00 92.38 179 GLY A N 1
ATOM 1374 C CA . GLY A 1 179 ? -11.691 11.555 7.697 1.00 92.38 179 GLY A CA 1
ATOM 1375 C C . GLY A 1 179 ? -12.972 10.829 7.257 1.00 92.38 179 GLY A C 1
ATOM 1376 O O . GLY A 1 179 ? -14.058 11.389 7.404 1.00 92.38 179 GLY A O 1
ATOM 1377 N N . ASP A 1 180 ? -12.885 9.589 6.763 1.00 94.88 180 ASP A N 1
ATOM 1378 C CA . ASP A 1 180 ? -14.035 8.728 6.438 1.00 94.88 180 ASP A CA 1
ATOM 1379 C C . ASP A 1 180 ? -14.559 8.027 7.706 1.00 94.88 180 ASP A C 1
ATOM 1381 O O . ASP A 1 180 ? -14.357 6.830 7.919 1.00 94.88 180 ASP A O 1
ATOM 1385 N N . TYR A 1 181 ? -15.213 8.785 8.592 1.00 94.12 181 TYR A N 1
ATOM 1386 C CA . TYR A 1 181 ? -15.712 8.254 9.870 1.00 94.12 181 TYR A CA 1
ATOM 1387 C C . TYR A 1 181 ? -16.837 7.225 9.693 1.00 94.12 181 TYR A C 1
ATOM 1389 O O . TYR A 1 181 ? -16.867 6.228 10.412 1.00 94.12 181 TYR A O 1
ATOM 1397 N N . ASP A 1 182 ? -17.715 7.413 8.706 1.00 95.94 182 ASP A N 1
ATOM 1398 C CA . ASP A 1 182 ? -18.809 6.475 8.416 1.00 95.94 182 ASP A CA 1
ATOM 1399 C C . ASP A 1 182 ? -18.273 5.145 7.866 1.00 95.94 182 ASP A C 1
ATOM 1401 O O . ASP A 1 182 ? -18.799 4.056 8.129 1.00 95.94 182 ASP A O 1
ATOM 1405 N N . GLY A 1 183 ? -17.220 5.203 7.051 1.00 96.94 183 GLY A N 1
ATOM 1406 C CA . GLY A 1 183 ? -16.473 4.026 6.642 1.00 96.94 183 GLY A CA 1
ATOM 1407 C C . GLY A 1 183 ? -15.765 3.361 7.815 1.00 96.94 183 GLY A C 1
ATOM 1408 O O . GLY A 1 183 ? -15.884 2.142 7.962 1.00 96.94 183 GLY A O 1
ATOM 1409 N N . ALA A 1 184 ? -15.098 4.148 8.661 1.00 97.12 184 ALA A N 1
ATOM 1410 C CA . ALA A 1 184 ? -14.379 3.648 9.824 1.00 97.12 184 ALA A CA 1
ATOM 1411 C C . ALA A 1 184 ? -15.297 2.899 10.795 1.00 97.12 184 ALA A C 1
ATOM 1413 O O . ALA A 1 184 ? -14.982 1.777 11.194 1.00 97.12 184 ALA A O 1
ATOM 1414 N N . GLU A 1 185 ? -16.467 3.464 11.108 1.00 97.44 185 GLU A N 1
ATOM 1415 C CA . GLU A 1 185 ? -17.479 2.815 11.942 1.00 97.44 185 GLU A CA 1
ATOM 1416 C C . GLU A 1 185 ? -17.882 1.449 11.370 1.00 97.44 185 GLU A C 1
ATOM 1418 O O . GLU A 1 185 ? -17.894 0.451 12.093 1.00 97.44 185 GLU A O 1
ATOM 1423 N N . ARG A 1 186 ? -18.183 1.371 10.067 1.00 98.31 186 ARG A N 1
ATOM 1424 C CA . ARG A 1 186 ? -18.585 0.106 9.425 1.00 98.31 186 ARG A CA 1
ATOM 1425 C C . ARG A 1 186 ? -17.486 -0.952 9.501 1.00 98.31 186 ARG A C 1
ATOM 1427 O O . ARG A 1 186 ? -17.775 -2.112 9.808 1.00 98.31 186 ARG A O 1
ATOM 1434 N N . SER A 1 187 ? -16.240 -0.566 9.248 1.00 98.25 187 SER A N 1
ATOM 1435 C CA . SER A 1 187 ? -15.095 -1.479 9.308 1.00 98.25 187 SER A CA 1
ATOM 1436 C C . SER A 1 187 ? -14.833 -1.970 10.735 1.00 98.25 187 SER A C 1
ATOM 1438 O O . SER A 1 187 ? -14.680 -3.172 10.946 1.00 98.25 187 SER A O 1
ATOM 1440 N N . LEU A 1 188 ? -14.895 -1.085 11.734 1.00 98.06 188 LEU A N 1
ATOM 1441 C CA . LEU A 1 188 ? -14.722 -1.447 13.147 1.00 98.06 188 LEU A CA 1
ATOM 1442 C C . LEU A 1 188 ? -15.871 -2.319 13.672 1.00 98.06 188 LEU A C 1
ATOM 1444 O O . LEU A 1 188 ? -15.633 -3.280 14.399 1.00 98.06 188 LEU A O 1
ATOM 1448 N N . ARG A 1 189 ? -17.117 -2.064 13.256 1.00 98.44 189 ARG A N 1
ATOM 1449 C CA . ARG A 1 189 ? -18.246 -2.963 13.560 1.00 98.44 189 ARG A CA 1
ATOM 1450 C C . ARG A 1 189 ? -18.066 -4.343 12.932 1.00 98.44 189 ARG A C 1
ATOM 1452 O O . ARG A 1 189 ? -18.415 -5.339 13.556 1.00 98.44 189 ARG A O 1
ATOM 1459 N N . THR A 1 190 ? -17.495 -4.410 11.729 1.00 98.44 190 THR A N 1
ATOM 1460 C CA . THR A 1 190 ? -17.154 -5.691 11.091 1.00 98.44 190 THR A CA 1
ATOM 1461 C C . THR A 1 190 ? -16.086 -6.426 11.905 1.00 98.44 190 THR A C 1
ATOM 1463 O O . THR A 1 190 ? -16.264 -7.603 12.210 1.00 98.44 190 THR A O 1
ATOM 1466 N N . ALA A 1 191 ? -15.041 -5.727 12.358 1.00 98.00 191 ALA A N 1
ATOM 1467 C CA . ALA A 1 191 ? -14.030 -6.280 13.260 1.00 98.00 191 ALA A CA 1
ATOM 1468 C C . ALA A 1 191 ? -14.639 -6.828 14.572 1.00 98.00 191 ALA A C 1
ATOM 1470 O O . ALA A 1 191 ? -14.338 -7.960 14.948 1.00 98.00 191 ALA A O 1
ATOM 1471 N N . LEU A 1 192 ? -15.563 -6.099 15.212 1.00 98.25 192 LEU A N 1
ATOM 1472 C CA . LEU A 1 192 ? -16.266 -6.567 16.422 1.00 98.25 192 LEU A CA 1
ATOM 1473 C C . LEU A 1 192 ? -17.241 -7.717 16.163 1.00 98.25 192 LEU A C 1
ATOM 1475 O O . LEU A 1 192 ? -17.494 -8.517 17.054 1.00 98.25 192 LEU A O 1
ATOM 1479 N N . SER A 1 193 ? -17.798 -7.837 14.958 1.00 98.19 193 SER A N 1
ATOM 1480 C CA . SER A 1 193 ? -18.630 -9.001 14.628 1.00 98.19 193 SER A CA 1
ATOM 1481 C C . SER A 1 193 ? -17.823 -10.304 14.585 1.00 98.19 193 SER A C 1
ATOM 1483 O O . SER A 1 193 ? -18.382 -11.373 14.822 1.00 98.19 193 SER A O 1
ATOM 1485 N N . LEU A 1 194 ? -16.517 -10.208 14.306 1.00 97.69 194 LEU A N 1
ATOM 1486 C CA . LEU A 1 194 ? -15.583 -11.333 14.315 1.00 97.69 194 LEU A CA 1
ATOM 1487 C C . LEU A 1 194 ? -15.069 -11.619 15.731 1.00 97.69 194 LEU A C 1
ATOM 1489 O O . LEU A 1 194 ? -14.986 -12.781 16.122 1.00 97.69 194 LEU A O 1
ATOM 1493 N N . GLU A 1 195 ? -14.757 -10.574 16.505 1.00 97.50 195 GLU A N 1
ATOM 1494 C CA . GLU A 1 195 ? -14.349 -10.688 17.911 1.00 97.50 195 GLU A CA 1
ATOM 1495 C C . GLU A 1 195 ? -15.040 -9.618 18.782 1.00 97.50 195 GLU A C 1
ATOM 1497 O O . GLU A 1 195 ? -14.532 -8.499 18.907 1.00 97.50 195 GLU A O 1
ATOM 1502 N N . PRO A 1 196 ? -16.193 -9.945 19.402 1.00 96.94 196 PRO A N 1
ATOM 1503 C CA . PRO A 1 196 ? -17.023 -8.970 20.122 1.00 96.94 196 PRO A CA 1
ATOM 1504 C C . PRO A 1 196 ? -16.364 -8.316 21.338 1.00 96.94 196 PRO A C 1
ATOM 1506 O O . PRO A 1 196 ? -16.665 -7.166 21.648 1.00 96.94 196 PRO A O 1
ATOM 1509 N N . ASP A 1 197 ? -15.456 -9.032 22.003 1.00 95.94 197 ASP A N 1
ATOM 1510 C CA . ASP A 1 197 ? -14.805 -8.587 23.241 1.00 95.94 197 ASP A CA 1
ATOM 1511 C C . ASP A 1 197 ? -13.436 -7.930 22.995 1.00 95.94 197 ASP A C 1
ATOM 1513 O O . ASP A 1 197 ? -12.673 -7.687 23.936 1.00 95.94 197 ASP A O 1
ATOM 1517 N N . ASP A 1 198 ? -13.094 -7.636 21.735 1.00 96.50 198 ASP A N 1
ATOM 1518 C CA . ASP A 1 198 ? -11.806 -7.038 21.410 1.00 96.50 198 ASP A CA 1
ATOM 1519 C C . ASP A 1 198 ? -11.708 -5.586 21.887 1.00 96.50 198 ASP A C 1
ATOM 1521 O O . ASP A 1 198 ? -12.140 -4.637 21.223 1.00 96.50 198 ASP A O 1
ATOM 1525 N N . ARG A 1 199 ? -11.080 -5.415 23.050 1.00 96.25 199 ARG A N 1
ATOM 1526 C CA . ARG A 1 199 ? -10.955 -4.124 23.720 1.00 96.25 199 ARG A CA 1
ATOM 1527 C C . ARG A 1 199 ? -10.330 -3.026 22.836 1.00 96.25 199 ARG A C 1
ATOM 1529 O O . ARG A 1 199 ? -10.948 -1.963 22.745 1.00 96.25 199 ARG A O 1
ATOM 1536 N N . PRO A 1 200 ? -9.203 -3.263 22.130 1.00 94.62 200 PRO A N 1
ATOM 1537 C CA . PRO A 1 200 ? -8.665 -2.340 21.131 1.00 94.62 200 PRO A CA 1
ATOM 1538 C C . PRO A 1 200 ? -9.680 -1.835 20.097 1.00 94.62 200 PRO A C 1
ATOM 1540 O O . PRO A 1 200 ? -9.685 -0.638 19.797 1.00 94.62 200 PRO A O 1
ATOM 1543 N N . THR A 1 201 ? -10.518 -2.715 19.539 1.00 96.25 201 THR A N 1
ATOM 1544 C CA . THR A 1 201 ? -11.521 -2.336 18.530 1.00 96.25 201 THR A CA 1
ATOM 1545 C C . THR A 1 201 ? -12.682 -1.560 19.155 1.00 96.25 201 THR A C 1
ATOM 1547 O O . THR A 1 201 ? -13.127 -0.574 18.567 1.00 96.25 201 THR A O 1
ATOM 1550 N N . ILE A 1 202 ? -13.138 -1.942 20.356 1.00 97.06 202 ILE A N 1
ATOM 1551 C CA . ILE A 1 202 ? -14.181 -1.207 21.098 1.00 97.06 202 ILE A CA 1
ATOM 1552 C C . ILE A 1 202 ? -13.739 0.240 21.344 1.00 97.06 202 ILE A C 1
ATOM 1554 O O . ILE A 1 202 ? -14.492 1.170 21.064 1.00 97.06 202 ILE A O 1
ATOM 1558 N N . GLU A 1 203 ? -12.510 0.433 21.822 1.00 95.12 203 GLU A N 1
ATOM 1559 C CA . GLU A 1 203 ? -11.959 1.760 22.123 1.00 95.12 203 GLU A CA 1
ATOM 1560 C C . GLU A 1 203 ? -11.833 2.629 20.867 1.00 95.12 203 GLU A C 1
ATOM 1562 O O . GLU A 1 203 ? -12.167 3.813 20.893 1.00 95.12 203 GLU A O 1
ATOM 1567 N N . ARG A 1 204 ? -11.421 2.040 19.738 1.00 95.31 204 ARG A N 1
ATOM 1568 C CA . ARG A 1 204 ? -11.382 2.739 18.445 1.00 95.31 204 ARG A CA 1
ATOM 1569 C C . ARG A 1 204 ? -12.769 3.128 17.962 1.00 95.31 204 ARG A C 1
ATOM 1571 O O . ARG A 1 204 ? -12.942 4.244 17.485 1.00 95.31 204 ARG A O 1
ATOM 1578 N N . LEU A 1 205 ? -13.748 2.230 18.076 1.00 96.50 205 LEU A N 1
ATOM 1579 C CA . LEU A 1 205 ? -15.120 2.510 17.659 1.00 96.50 205 LEU A CA 1
ATOM 1580 C C . LEU A 1 205 ? -15.720 3.642 18.496 1.00 96.50 205 LEU A C 1
ATOM 1582 O O . LEU A 1 205 ? -16.266 4.581 17.925 1.00 96.50 205 LEU A O 1
ATOM 1586 N N . ASP A 1 206 ? -15.561 3.597 19.818 1.00 95.69 206 ASP A N 1
ATOM 1587 C CA . ASP A 1 206 ? -16.000 4.674 20.712 1.00 95.69 206 ASP A CA 1
ATOM 1588 C C . ASP A 1 206 ? -15.350 6.015 20.340 1.00 95.69 206 ASP A C 1
ATOM 1590 O O . ASP A 1 206 ? -16.021 7.041 20.207 1.00 95.69 206 ASP A O 1
ATOM 1594 N N . ALA A 1 207 ? -14.050 5.999 20.054 1.00 94.56 207 ALA A N 1
ATOM 1595 C CA . ALA A 1 207 ? -13.318 7.178 19.625 1.00 94.56 207 ALA A CA 1
ATOM 1596 C C . ALA A 1 207 ? -13.746 7.701 18.232 1.00 94.56 207 ALA A C 1
ATOM 1598 O O . ALA A 1 207 ? -13.774 8.916 18.029 1.00 94.56 207 ALA A O 1
ATOM 1599 N N . VAL A 1 208 ? -14.152 6.842 17.285 1.00 95.12 208 VAL A N 1
ATOM 1600 C CA . VAL A 1 208 ? -14.792 7.277 16.021 1.00 95.12 208 VAL A CA 1
ATOM 1601 C C . VAL A 1 208 ? -16.152 7.925 16.297 1.00 95.12 208 VAL A C 1
ATOM 1603 O O . VAL A 1 208 ? -16.414 9.029 15.815 1.00 95.12 208 VAL A O 1
ATOM 1606 N N . LEU A 1 209 ? -16.997 7.282 17.108 1.00 94.75 209 LEU A N 1
ATOM 1607 C CA . LEU A 1 209 ? -18.361 7.739 17.406 1.00 94.75 209 LEU A CA 1
ATOM 1608 C C . LEU A 1 209 ? -18.382 9.075 18.161 1.00 94.75 209 LEU A C 1
ATOM 1610 O O . LEU A 1 209 ? -19.222 9.935 17.897 1.00 94.75 209 LEU A O 1
ATOM 1614 N N . THR A 1 210 ? -17.428 9.278 19.067 1.00 93.31 210 THR A N 1
ATOM 1615 C CA . THR A 1 210 ? -17.262 10.521 19.837 1.00 93.31 210 THR A CA 1
ATOM 1616 C C . THR A 1 210 ? -16.434 11.581 19.107 1.00 93.31 210 THR A C 1
ATOM 1618 O O . THR A 1 210 ? -16.217 12.668 19.644 1.00 93.31 210 THR A O 1
ATOM 1621 N N . ARG A 1 211 ? -15.982 11.297 17.875 1.00 86.75 211 ARG A N 1
ATOM 1622 C CA . ARG A 1 211 ? -15.080 12.150 17.078 1.00 86.75 211 ARG A CA 1
ATOM 1623 C C . ARG A 1 211 ? -13.768 12.498 17.799 1.00 86.75 211 ARG A C 1
ATOM 1625 O O . ARG A 1 211 ? -13.182 13.550 17.555 1.00 86.75 211 ARG A O 1
ATOM 1632 N N . ASN A 1 212 ? -13.286 11.595 18.652 1.00 88.00 212 ASN A N 1
ATOM 1633 C CA . ASN A 1 212 ? -12.057 11.719 19.434 1.00 88.00 212 ASN A CA 1
ATOM 1634 C C . ASN A 1 212 ? -11.007 10.664 19.029 1.00 88.00 212 ASN A C 1
ATOM 1636 O O . ASN A 1 212 ? -10.503 9.899 19.846 1.00 88.00 212 ASN A O 1
ATOM 1640 N N . PHE A 1 213 ? -10.665 10.607 17.743 1.00 82.06 213 PHE A N 1
ATOM 1641 C CA . PHE A 1 213 ? -9.809 9.559 17.169 1.00 82.06 213 PHE A CA 1
ATOM 1642 C C . PHE A 1 213 ? -8.311 9.909 17.131 1.00 82.06 213 PHE A C 1
ATOM 1644 O O . PHE A 1 213 ? -7.494 9.111 16.669 1.00 82.06 213 PHE A O 1
ATOM 1651 N N . ALA A 1 214 ? -7.914 11.074 17.658 1.00 76.56 214 ALA A N 1
ATOM 1652 C CA . ALA A 1 214 ? -6.518 11.524 17.670 1.00 76.56 214 ALA A CA 1
ATOM 1653 C C . ALA A 1 214 ? -5.564 10.537 18.374 1.00 76.56 214 ALA A C 1
ATOM 1655 O O . ALA A 1 214 ? -4.378 10.504 18.054 1.00 76.56 214 ALA A O 1
ATOM 1656 N N . GLY A 1 215 ? -6.078 9.724 19.305 1.00 77.00 215 GLY A N 1
ATOM 1657 C CA . GLY A 1 215 ? -5.300 8.728 20.048 1.00 77.00 215 GLY A CA 1
ATOM 1658 C C . GLY A 1 215 ? -4.882 7.491 19.244 1.00 77.00 215 GLY A C 1
ATOM 1659 O O . GLY A 1 215 ? -3.939 6.819 19.648 1.00 77.00 215 GLY A O 1
ATOM 1660 N N . PHE A 1 216 ? -5.544 7.195 18.119 1.00 81.44 216 PHE A N 1
ATOM 1661 C CA . PHE A 1 216 ? -5.221 6.034 17.275 1.00 81.44 216 PHE A CA 1
ATOM 1662 C C . PHE A 1 216 ? -5.034 6.384 15.790 1.00 81.44 216 PHE A C 1
ATOM 1664 O O . PHE A 1 216 ? -4.759 5.495 14.987 1.00 81.44 216 PHE A O 1
ATOM 1671 N N . ALA A 1 217 ? -5.171 7.661 15.418 1.00 77.88 217 ALA A N 1
ATOM 1672 C CA . ALA A 1 217 ? -4.931 8.127 14.059 1.00 77.88 217 ALA A CA 1
ATOM 1673 C C . ALA A 1 217 ? -3.527 7.722 13.583 1.00 77.88 217 ALA A C 1
ATOM 1675 O O . ALA A 1 217 ? -2.515 8.014 14.231 1.00 77.88 217 ALA A O 1
ATOM 1676 N N . ILE A 1 218 ? -3.466 7.071 12.425 1.00 82.50 218 ILE A N 1
ATOM 1677 C CA . ILE A 1 218 ? -2.218 6.593 11.849 1.00 82.50 218 ILE A CA 1
ATOM 1678 C C . ILE A 1 218 ? -1.574 7.762 11.102 1.00 82.50 218 ILE A C 1
ATOM 1680 O O . ILE A 1 218 ? -2.038 8.171 10.043 1.00 82.50 218 ILE A O 1
ATOM 1684 N N . ARG A 1 219 ? -0.502 8.315 11.676 1.00 73.75 219 ARG A N 1
ATOM 1685 C CA . ARG A 1 219 ? 0.214 9.479 11.119 1.00 73.75 219 ARG A CA 1
ATOM 1686 C C . ARG A 1 219 ? 1.348 9.120 10.160 1.00 73.75 219 ARG A C 1
ATOM 1688 O O . ARG A 1 219 ? 1.823 9.991 9.442 1.00 73.75 219 ARG A O 1
ATOM 1695 N N . THR A 1 220 ? 1.808 7.877 10.209 1.00 77.44 220 THR A N 1
ATOM 1696 C CA . THR A 1 220 ? 2.870 7.313 9.370 1.00 77.44 220 THR A CA 1
ATOM 1697 C C . THR A 1 220 ? 2.547 5.848 9.130 1.00 77.44 220 THR A C 1
ATOM 1699 O O . THR A 1 220 ? 1.963 5.208 10.007 1.00 77.44 220 THR A O 1
ATOM 1702 N N . GLY A 1 221 ? 2.933 5.307 7.979 1.00 69.31 221 GLY A N 1
ATOM 1703 C CA . GLY A 1 221 ? 2.774 3.894 7.663 1.00 69.31 221 GLY A CA 1
ATOM 1704 C C . GLY A 1 221 ? 3.380 2.985 8.737 1.00 69.31 221 GLY A C 1
ATOM 1705 O O . GLY A 1 221 ? 4.261 3.383 9.505 1.00 69.31 221 GLY A O 1
ATOM 1706 N N . PHE A 1 222 ? 2.917 1.734 8.784 1.00 70.69 222 PHE A N 1
ATOM 1707 C CA . PHE A 1 222 ? 3.356 0.755 9.788 1.00 70.69 222 PHE A CA 1
ATOM 1708 C C . PHE A 1 222 ? 4.824 0.316 9.611 1.00 70.69 222 PHE A C 1
ATOM 1710 O O . PHE A 1 222 ? 5.395 -0.325 10.495 1.00 70.69 222 PHE A O 1
ATOM 1717 N N . GLY A 1 223 ? 5.455 0.701 8.499 1.00 64.06 223 GLY A N 1
ATOM 1718 C CA . GLY A 1 223 ? 6.900 0.845 8.355 1.00 64.06 223 GLY A CA 1
ATOM 1719 C C . GLY A 1 223 ? 7.226 2.224 7.786 1.00 64.06 223 GLY A C 1
ATOM 1720 O O . GLY A 1 223 ? 6.735 2.579 6.714 1.00 64.06 223 GLY A O 1
ATOM 1721 N N . SER A 1 224 ? 8.061 2.991 8.488 1.00 60.53 224 SER A N 1
ATOM 1722 C CA . SER A 1 224 ? 8.414 4.352 8.071 1.00 60.53 224 SER A CA 1
ATOM 1723 C C . SER A 1 224 ? 9.201 4.355 6.753 1.00 60.53 224 SER A C 1
ATOM 1725 O O . SER A 1 224 ? 9.916 3.392 6.458 1.00 60.53 224 SER A O 1
AT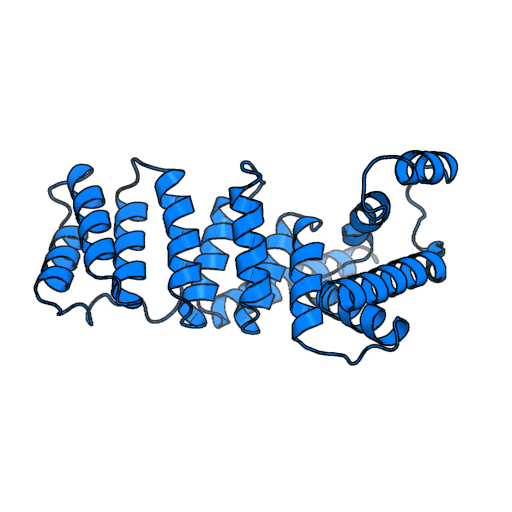OM 1727 N N . SER A 1 225 ? 9.173 5.458 5.992 1.00 65.06 225 SER A N 1
ATOM 1728 C CA . SER A 1 225 ? 10.087 5.654 4.847 1.00 65.06 225 SER A CA 1
ATOM 1729 C C . SER A 1 225 ? 11.538 5.347 5.223 1.00 65.06 225 SER A C 1
ATOM 1731 O O . SER A 1 225 ? 12.267 4.707 4.474 1.00 65.06 225 SER A O 1
ATOM 1733 N N . ARG A 1 226 ? 11.952 5.710 6.445 1.00 62.03 226 ARG A N 1
ATOM 1734 C CA . ARG A 1 226 ? 13.284 5.390 6.971 1.00 62.03 226 ARG A CA 1
ATOM 1735 C C . ARG A 1 226 ? 13.529 3.881 7.077 1.00 62.03 226 ARG A C 1
ATOM 1737 O O . ARG A 1 226 ? 14.603 3.426 6.692 1.00 62.03 226 ARG A O 1
ATOM 1744 N N . ASP A 1 227 ? 12.559 3.107 7.554 1.00 66.69 227 ASP A N 1
ATOM 1745 C CA . ASP A 1 227 ? 12.673 1.645 7.628 1.00 66.69 227 ASP A CA 1
ATOM 1746 C C . ASP A 1 227 ? 12.696 0.997 6.242 1.00 66.69 227 ASP A C 1
ATOM 1748 O O . ASP A 1 227 ? 13.459 0.051 6.024 1.00 66.69 227 ASP A O 1
ATOM 1752 N N . ARG A 1 228 ? 11.910 1.519 5.290 1.00 69.50 228 ARG A N 1
ATOM 1753 C CA . ARG A 1 228 ? 11.939 1.073 3.888 1.00 69.50 228 ARG A CA 1
ATOM 1754 C C . ARG A 1 228 ? 13.317 1.294 3.269 1.00 69.50 228 ARG A C 1
ATOM 1756 O O . ARG A 1 228 ? 13.911 0.353 2.741 1.00 69.50 228 ARG A O 1
ATOM 1763 N N . ILE A 1 229 ? 13.873 2.495 3.444 1.00 67.31 229 ILE A N 1
ATOM 1764 C CA . ILE A 1 229 ? 15.224 2.850 2.996 1.00 67.31 229 ILE A CA 1
ATOM 1765 C C . ILE A 1 229 ? 16.261 1.909 3.619 1.00 67.31 229 ILE A C 1
ATOM 1767 O O . ILE A 1 229 ? 17.066 1.340 2.892 1.00 67.31 229 ILE A O 1
ATOM 1771 N N . LEU A 1 230 ? 16.231 1.685 4.937 1.00 67.00 230 LEU A N 1
ATOM 1772 C CA . LEU A 1 230 ? 17.197 0.812 5.617 1.00 67.00 230 LEU A CA 1
ATOM 1773 C C . LEU A 1 230 ? 17.132 -0.640 5.122 1.00 67.00 230 LEU A C 1
ATOM 1775 O O . LEU A 1 230 ? 18.175 -1.251 4.875 1.00 67.00 230 LEU A O 1
ATOM 1779 N N . ARG A 1 231 ? 15.925 -1.191 4.933 1.00 68.00 231 ARG A N 1
ATOM 1780 C CA . ARG A 1 231 ? 15.740 -2.544 4.379 1.00 68.00 231 ARG A CA 1
ATOM 1781 C C . ARG A 1 231 ? 16.288 -2.646 2.956 1.00 68.00 231 ARG A C 1
ATOM 1783 O O . ARG A 1 231 ? 16.950 -3.638 2.639 1.00 68.00 231 ARG A O 1
ATOM 1790 N N . ARG A 1 232 ? 16.061 -1.617 2.133 1.00 67.62 232 ARG A N 1
ATOM 1791 C CA . ARG A 1 232 ? 16.591 -1.512 0.767 1.00 67.62 232 ARG A CA 1
ATOM 1792 C C . ARG A 1 232 ? 18.120 -1.464 0.769 1.00 67.62 232 ARG A C 1
ATOM 1794 O O . ARG A 1 232 ? 18.750 -2.277 0.097 1.00 67.62 232 ARG A O 1
ATOM 1801 N N . THR A 1 233 ? 18.727 -0.588 1.569 1.00 68.75 233 THR A N 1
ATOM 1802 C CA . THR A 1 233 ? 20.191 -0.444 1.647 1.00 68.75 233 THR A CA 1
ATOM 1803 C C . THR A 1 233 ? 20.856 -1.739 2.111 1.00 68.75 233 THR A C 1
ATOM 1805 O O . THR A 1 233 ? 21.780 -2.221 1.459 1.00 68.75 233 THR A O 1
ATOM 1808 N N . ALA A 1 234 ? 20.316 -2.385 3.149 1.00 69.81 234 ALA A N 1
ATOM 1809 C CA . ALA A 1 234 ? 20.831 -3.664 3.634 1.00 69.81 234 ALA A CA 1
ATOM 1810 C C . ALA A 1 234 ? 20.729 -4.788 2.583 1.00 69.81 234 ALA A C 1
ATOM 1812 O O . ALA A 1 234 ? 21.591 -5.667 2.518 1.00 69.81 234 ALA A O 1
ATOM 1813 N N . ARG A 1 235 ? 19.684 -4.784 1.743 1.00 68.12 235 ARG A N 1
ATOM 1814 C CA . ARG A 1 235 ? 19.553 -5.728 0.622 1.00 68.12 235 ARG A CA 1
ATOM 1815 C C . ARG A 1 235 ? 20.610 -5.455 -0.454 1.00 68.12 235 ARG A C 1
ATOM 1817 O O . ARG A 1 235 ? 21.268 -6.400 -0.886 1.00 68.12 235 ARG A O 1
ATOM 1824 N N . LEU A 1 236 ? 20.806 -4.194 -0.844 1.00 66.12 236 LEU A N 1
ATOM 1825 C CA . LEU A 1 236 ? 21.811 -3.795 -1.839 1.00 66.12 236 LEU A CA 1
ATOM 1826 C C . LEU A 1 236 ? 23.237 -4.145 -1.389 1.00 66.12 236 LEU A C 1
ATOM 1828 O O . LEU A 1 236 ? 24.010 -4.699 -2.170 1.00 66.12 236 LEU A O 1
ATOM 1832 N N . GLU A 1 237 ? 23.566 -3.909 -0.118 1.00 74.06 237 GLU A N 1
ATOM 1833 C CA . GLU A 1 237 ? 24.862 -4.276 0.468 1.00 74.06 237 GLU A CA 1
ATOM 1834 C C . GLU A 1 237 ? 25.110 -5.791 0.426 1.00 74.06 237 GLU A C 1
ATOM 1836 O O . GLU A 1 237 ? 26.211 -6.236 0.094 1.00 74.06 237 GLU A O 1
ATOM 1841 N N . ARG A 1 238 ? 24.080 -6.607 0.690 1.00 69.88 238 ARG A N 1
ATOM 1842 C CA . ARG A 1 238 ? 24.174 -8.073 0.574 1.00 69.88 238 ARG A CA 1
ATOM 1843 C C . ARG A 1 238 ? 24.412 -8.524 -0.866 1.00 69.88 238 ARG A C 1
ATOM 1845 O O . ARG A 1 238 ? 25.227 -9.419 -1.080 1.00 69.88 238 ARG A O 1
ATOM 1852 N N . PHE A 1 239 ? 23.747 -7.904 -1.843 1.00 62.94 239 PHE A N 1
ATOM 1853 C CA . PHE A 1 239 ? 23.987 -8.180 -3.264 1.00 62.94 239 PHE A CA 1
ATOM 1854 C C . PHE A 1 239 ? 25.414 -7.803 -3.686 1.00 62.94 239 PHE A C 1
ATOM 1856 O O . PHE A 1 239 ? 26.105 -8.607 -4.319 1.00 62.94 239 PHE A O 1
ATOM 1863 N N . ALA A 1 240 ? 25.896 -6.627 -3.276 1.00 64.25 240 ALA A N 1
ATOM 1864 C CA . ALA A 1 240 ? 27.270 -6.198 -3.529 1.00 64.25 240 ALA A CA 1
ATOM 1865 C C . ALA A 1 240 ? 28.289 -7.179 -2.916 1.00 64.25 240 ALA A C 1
ATOM 1867 O O . ALA A 1 240 ? 29.208 -7.631 -3.600 1.00 64.25 240 ALA A O 1
ATOM 1868 N N . ALA A 1 241 ? 28.077 -7.606 -1.668 1.00 67.50 241 ALA A N 1
ATOM 1869 C CA . ALA A 1 241 ? 28.936 -8.581 -0.998 1.00 67.50 241 ALA A CA 1
ATOM 1870 C C . ALA A 1 241 ? 28.917 -9.974 -1.661 1.00 67.50 241 ALA A C 1
ATOM 1872 O O . ALA A 1 241 ? 29.951 -10.641 -1.713 1.00 67.50 241 ALA A O 1
ATOM 1873 N N . ALA A 1 242 ? 27.769 -10.418 -2.182 1.00 62.62 242 ALA A N 1
ATOM 1874 C CA . ALA A 1 242 ? 27.651 -11.690 -2.898 1.00 62.62 242 ALA A CA 1
ATOM 1875 C C . ALA A 1 242 ? 28.373 -11.658 -4.257 1.00 62.62 242 ALA A C 1
ATOM 1877 O O . ALA A 1 242 ? 29.093 -12.595 -4.591 1.00 62.62 242 ALA A O 1
ATOM 1878 N N . SER A 1 243 ? 28.248 -10.555 -5.000 1.00 58.62 243 SER A N 1
ATOM 1879 C CA . SER A 1 243 ? 28.910 -10.365 -6.303 1.00 58.62 243 SER A CA 1
ATOM 1880 C C . SER A 1 243 ? 30.432 -10.148 -6.214 1.00 58.62 243 SER A C 1
ATOM 1882 O O . SER A 1 243 ? 31.158 -10.445 -7.164 1.00 58.62 243 SER A O 1
ATOM 1884 N N . GLY A 1 244 ? 30.937 -9.683 -5.065 1.00 51.06 244 GLY A N 1
ATOM 1885 C CA . GLY A 1 244 ? 32.373 -9.565 -4.789 1.00 51.06 244 GLY A CA 1
ATOM 1886 C C . GLY A 1 244 ? 33.059 -10.887 -4.419 1.00 51.06 244 GLY A C 1
ATOM 1887 O O . GLY A 1 244 ? 34.260 -11.024 -4.632 1.00 51.06 244 GLY A O 1
ATOM 1888 N N . LYS A 1 245 ? 32.316 -11.883 -3.915 1.00 52.22 245 LYS A N 1
ATOM 1889 C CA . LYS A 1 245 ? 32.859 -13.197 -3.510 1.00 52.22 245 LYS A CA 1
ATOM 1890 C C . LYS A 1 245 ? 33.055 -14.191 -4.662 1.00 52.22 245 LYS A C 1
ATOM 1892 O O . LYS A 1 245 ? 33.635 -15.245 -4.450 1.00 52.22 245 LYS A O 1
ATOM 1897 N N . THR A 1 246 ? 32.612 -13.864 -5.874 1.00 44.88 246 THR A N 1
ATOM 1898 C CA . THR A 1 246 ? 32.794 -14.689 -7.086 1.00 44.88 246 THR A CA 1
ATOM 1899 C C . THR A 1 246 ? 34.068 -14.368 -7.878 1.00 44.88 246 THR A C 1
ATOM 1901 O O . THR A 1 246 ? 34.256 -14.891 -8.972 1.00 44.88 246 THR A O 1
ATOM 1904 N N . LYS A 1 247 ? 34.954 -13.514 -7.348 1.00 44.19 247 LYS A N 1
ATOM 1905 C CA . LYS A 1 247 ? 36.290 -13.246 -7.905 1.00 44.19 247 LYS A CA 1
ATOM 1906 C C . LYS A 1 247 ? 37.379 -13.656 -6.909 1.00 44.19 247 LYS A C 1
ATOM 1908 O O . LYS A 1 247 ? 38.051 -12.799 -6.340 1.00 44.19 247 LYS A O 1
ATOM 1913 N N . SER A 1 248 ? 37.535 -14.956 -6.688 1.00 37.03 248 SER A N 1
ATOM 1914 C CA . SER A 1 248 ? 38.731 -15.548 -6.073 1.00 37.03 248 SER A CA 1
ATOM 1915 C C . SER A 1 248 ? 38.948 -16.943 -6.623 1.00 37.03 248 SER A C 1
ATOM 1917 O O . SER A 1 248 ? 37.967 -17.717 -6.542 1.00 37.03 248 SER A O 1
#

Organism: NCBI:txid1843237

Secondary structure (DSSP, 8-state):
-HHHHHHHHHHHHHHHHHHTGGG---SS--HHHHHHHTTSSTTS-HHHHTTHHHH-SSHHHHHHHHHHHHHHTT----HHHHHHHHHHHHTTS-HHHHHHHHHHHHHTT-HHHHHHHHHHHHHS---TTHHHHHHHHHHHHHHTT-HHHHHHHHHHHHHHSTT-HHHHHHHHHHHHHTT-HHHHHHHHHHHHHH-TT-HHHHHHHHHHHTT-GGGT---S-SS-HHHHHHHHHHHHHHHHHHHHTT--

InterPro domains:
  IPR011990 Tetratricopeptide-like helical domain superfamily [G3DSA:1.25.40.10] (135-213)
  IPR011990 Tetratricopeptide-like helical domain superfamily [SSF48452] (143-200)
  IPR019734 Tetratricopeptide repeat [PS50005] (165-198)

Foldseek 3Di:
DVVVLVVLLLVLLVVVCVVVVPLPDDDDDDPVVLVVVCPDDDDSCVVVLLCLQVVDPALVVQLVSQQSSCVSSVHDPDVLSSLVSSLVSLVNYDPVRVLLSLLVCLVVVSLSSLVSNLVVCVVDPDDVCSLVSLLSQLQSCLQSVNLVSNLSSLVVVCVVVVLDLVSLQVSLLSCVLNVNLVRSLVSLVSSCVNPVPPPSSVVCNVCSVVVNNPVRRRNGRPAHSVNSVVVRVVVVVVVVVVVVVVPD

pLDDT: mean 75.83, std 19.6, range [31.95, 98.44]

Radius of gyration: 21.42 Å; chains: 1; bounding box: 58×36×59 Å

Sequence (248 aa):
MSTLVSYAVVAGLRDWTLAHHDLAYAPFGSAALLHAAARCRAGGLGPWLDNVPLLLRTSQDVFALARIAQERAGQPIDDDALERWSGLLALSLDPGMQLDIIDDLGDRGMQRALRQLLSDIIRAPGRALEREMLWRIRDAGIDNGDYDLATGAQRRLATRDPHSRVEWMVLGEVQASGGDYDGAERSLRTALSLEPDDRPTIERLDAVLTRNFAGFAIRTGFGSSRDRILRRTARLERFAAASGKTKS